Protein AF-A0AA42RDJ5-F1 (afdb_monomer_lite)

Organism: Aeromonas caviae (NCBI:txid648)

Secondary structure (DSSP, 8-state):
-EEEEEEE-SSTTPPPEEEEEEEETTEEEEEEEEGGGGGT--TTEE---STTPPPEE-SEEEEEEPPPGGG-EEEEGGG-TTS-HHHHT-HHHHTSEEEEEEETTEEEEEEHHHHHHHHTTTSHHHHHHTTSTTHHHHH-EEEEETTEEEEE--TTTS--HHHHTSHHHHHHHHHHHH-HHHHHHHHHHHHHHHHHHTTS-TT-SSEEE----PPPGGGTT-EEEEEE-EETTTTEEE-SEEEEEES------S-B-

Foldseek 3Di:
DFWFWWKWFPDPPTAIWTWDWDDDPNDIDIDIGHLLCLLVDFFQWDDPPDPPDDIDHDFDKDKFFAAFLVQKDKDFQLVAPQPDPVLNVDCRRRRAIWIWHDGPNAIETGGQSQVCSQQFSNGSLSSVLLQDQNSLVQQWDWDDDPLEIEIDGDPPNHDDVVLVVDVVSVVSNLQCPVPPLNVQQSNQQNVQLVVVQVVDDDPDSMDIDRGDTRDRSQSRRKMWIFGAYADPVSNYGYGRHTPDTGPRDDDRDGHYD

Sequence (257 aa):
MAIGNLFRAPTPGAQWRLAALFEGNGQSQLKRFPLEMSCVLAVGREFPGEEGAPYRSSGFKKAVVLPPIDSWRERQLGDCPRLARRLAANPEISGQRCFVFEVDGLTVWLPKFELARKLFFHAAFIVRAAFEPNGLDMAFTIYKEGDAVHIHTPTKTGAPSQLLKIKGYRDHFSWLLLNQDVKRSFESIWQSLNQEQERTSQESAYARWKFDFMAPISLAGTTMNMRGPFDPKSNELLVWEIEALQGLSFSHRGDIF

Radius of gyration: 18.76 Å; chains: 1; bounding box: 41×45×58 Å

pLDDT: mean 90.88, std 8.91, range [46.53, 98.69]

Structure (mmCIF, N/CA/C/O backbone):
data_AF-A0AA42RDJ5-F1
#
_entry.id   AF-A0AA42RDJ5-F1
#
loop_
_atom_site.group_PDB
_atom_site.id
_atom_site.type_symbol
_atom_site.label_atom_id
_atom_site.label_alt_id
_atom_site.label_comp_id
_atom_site.label_asym_id
_atom_site.label_entity_id
_atom_site.label_seq_id
_atom_site.pdbx_PDB_ins_code
_atom_site.Cartn_x
_atom_site.Cartn_y
_atom_site.Cartn_z
_atom_site.occupancy
_atom_site.B_iso_or_equiv
_atom_site.auth_seq_id
_atom_site.auth_comp_id
_atom_site.auth_asym_id
_atom_site.auth_atom_id
_atom_site.pdbx_PDB_model_num
ATOM 1 N N . MET A 1 1 ? 1.970 1.686 16.850 1.00 85.06 1 MET A N 1
ATOM 2 C CA . MET A 1 1 ? 2.155 2.714 15.799 1.00 85.06 1 MET A CA 1
ATOM 3 C C . MET A 1 1 ? 0.934 2.750 14.887 1.00 85.06 1 MET A C 1
ATOM 5 O O . MET A 1 1 ? 0.399 1.681 14.612 1.00 85.06 1 MET A O 1
ATOM 9 N N . ALA A 1 2 ? 0.527 3.932 14.412 1.00 89.00 2 ALA A N 1
ATOM 10 C CA . ALA A 1 2 ? -0.513 4.133 13.395 1.00 89.00 2 ALA A CA 1
ATOM 11 C C . ALA A 1 2 ? -0.042 5.115 12.305 1.00 89.00 2 ALA A C 1
ATOM 13 O O . ALA A 1 2 ? 0.790 5.980 12.580 1.00 89.00 2 ALA A O 1
ATOM 14 N N . ILE A 1 3 ? -0.564 4.983 11.085 1.00 92.31 3 ILE A N 1
ATOM 15 C CA . ILE A 1 3 ? -0.232 5.852 9.946 1.00 92.31 3 ILE A CA 1
ATOM 16 C C . ILE A 1 3 ? -1.241 7.001 9.865 1.00 92.31 3 ILE A C 1
ATOM 18 O O . ILE A 1 3 ? -2.440 6.770 10.004 1.00 92.31 3 ILE A O 1
ATOM 22 N N . GLY A 1 4 ? -0.741 8.225 9.697 1.00 92.31 4 GLY A N 1
ATOM 23 C CA . GLY A 1 4 ? -1.535 9.441 9.535 1.00 92.31 4 GLY A CA 1
ATOM 24 C C . GLY A 1 4 ? -1.480 9.984 8.110 1.00 92.31 4 GLY A C 1
ATOM 25 O O . GLY A 1 4 ? -1.262 9.247 7.150 1.00 92.31 4 GLY A O 1
ATOM 26 N N . ASN A 1 5 ? -1.665 11.295 7.977 1.00 92.75 5 ASN A N 1
ATOM 27 C CA . ASN A 1 5 ? -1.694 11.961 6.685 1.00 92.75 5 ASN A CA 1
ATOM 28 C C . ASN A 1 5 ? -0.303 12.073 6.060 1.00 92.75 5 ASN A C 1
ATOM 30 O O . ASN A 1 5 ? 0.733 12.137 6.730 1.00 92.75 5 ASN A O 1
ATOM 34 N N . LEU A 1 6 ? -0.308 12.218 4.742 1.00 93.31 6 LEU A N 1
ATOM 35 C CA . LEU A 1 6 ? 0.812 12.767 4.002 1.00 93.31 6 LEU A CA 1
ATOM 36 C C . LEU A 1 6 ? 0.693 14.287 4.006 1.00 93.31 6 LEU A C 1
ATOM 38 O O . LEU A 1 6 ? -0.406 14.835 3.901 1.00 93.31 6 LEU A O 1
ATOM 42 N N . PHE A 1 7 ? 1.809 14.989 4.155 1.00 91.12 7 PHE A N 1
ATOM 43 C CA . PHE A 1 7 ? 1.804 16.447 4.170 1.00 91.12 7 PHE A CA 1
ATOM 44 C C . PHE A 1 7 ? 3.047 17.044 3.519 1.00 91.12 7 PHE A C 1
ATOM 46 O O . PHE A 1 7 ? 4.121 16.443 3.509 1.00 91.12 7 PHE A O 1
ATOM 53 N N . ARG A 1 8 ? 2.897 18.257 2.990 1.00 90.19 8 ARG A N 1
ATOM 54 C CA . ARG A 1 8 ? 3.959 19.010 2.317 1.00 90.19 8 ARG A CA 1
ATOM 55 C C . ARG A 1 8 ? 3.784 20.499 2.592 1.00 90.19 8 ARG A C 1
ATOM 57 O O . ARG A 1 8 ? 2.658 20.990 2.651 1.00 90.19 8 ARG A O 1
ATOM 64 N N . ALA A 1 9 ? 4.888 21.219 2.776 1.00 85.56 9 ALA A N 1
ATOM 65 C CA . ALA A 1 9 ? 4.837 22.678 2.853 1.00 85.56 9 ALA A CA 1
ATOM 66 C C . ALA A 1 9 ? 4.432 23.270 1.483 1.00 85.56 9 ALA A C 1
ATOM 68 O O . ALA A 1 9 ? 4.765 22.685 0.453 1.00 85.56 9 ALA A O 1
ATOM 69 N N . PRO A 1 10 ? 3.749 24.424 1.431 1.00 79.00 10 PRO A N 1
ATOM 70 C CA . PRO A 1 10 ? 3.341 25.069 0.180 1.00 79.00 10 PRO A CA 1
ATOM 71 C C . PRO A 1 10 ? 4.507 25.757 -0.553 1.00 79.00 10 PRO A C 1
ATOM 73 O O . PRO A 1 10 ? 4.291 26.461 -1.533 1.00 79.00 10 PRO A O 1
ATOM 76 N N . THR A 1 11 ? 5.747 25.584 -0.089 1.00 81.50 11 THR A N 1
ATOM 77 C CA . THR A 1 11 ? 6.932 26.186 -0.702 1.00 81.50 11 THR A CA 1
ATOM 78 C C . THR A 1 11 ? 7.414 25.366 -1.904 1.00 81.50 11 THR A C 1
ATOM 80 O O . THR A 1 11 ? 7.426 24.131 -1.825 1.00 81.50 11 THR A O 1
ATOM 83 N N . PRO A 1 12 ? 7.889 26.015 -2.984 1.00 78.38 12 PRO A N 1
ATOM 84 C CA . PRO A 1 12 ? 8.508 25.322 -4.111 1.00 78.38 12 PRO A CA 1
ATOM 85 C C . PRO A 1 12 ? 9.610 24.356 -3.652 1.00 78.38 12 PRO A C 1
ATOM 87 O O . PRO A 1 12 ? 10.414 24.688 -2.783 1.00 78.38 12 PRO A O 1
ATOM 90 N N . GLY A 1 13 ? 9.625 23.143 -4.205 1.00 80.56 13 GLY A N 1
ATOM 91 C CA . GLY A 1 13 ? 10.620 22.113 -3.880 1.00 80.56 13 GLY A CA 1
ATOM 92 C C . GLY A 1 13 ? 10.418 21.381 -2.546 1.00 80.56 13 GLY A C 1
ATOM 93 O O . GLY A 1 13 ? 11.179 20.456 -2.250 1.00 80.56 13 GLY A O 1
ATOM 94 N N . ALA A 1 14 ? 9.400 21.732 -1.749 1.00 85.81 14 ALA A N 1
ATOM 95 C CA . ALA A 1 14 ? 9.060 20.962 -0.557 1.00 85.81 14 ALA A CA 1
ATOM 96 C C . ALA A 1 14 ? 8.739 19.507 -0.922 1.00 85.81 14 ALA A C 1
ATOM 98 O O . ALA A 1 14 ? 8.076 19.235 -1.917 1.00 85.81 14 ALA A O 1
ATOM 99 N N . GLN A 1 15 ? 9.190 18.572 -0.091 1.00 89.88 15 GLN A N 1
ATOM 100 C CA . GLN A 1 15 ? 8.960 17.142 -0.283 1.00 89.88 15 GLN A CA 1
ATOM 101 C C . GLN A 1 15 ? 7.782 16.667 0.563 1.00 89.88 15 GLN A C 1
ATOM 103 O O . GLN A 1 15 ? 7.539 17.193 1.657 1.00 89.88 15 GLN A O 1
ATOM 108 N N . TRP A 1 16 ? 7.061 15.661 0.071 1.00 92.62 16 TRP A N 1
ATOM 109 C CA . TRP A 1 16 ? 6.042 14.979 0.862 1.00 92.62 16 TRP A CA 1
ATOM 110 C C . TRP A 1 16 ? 6.659 14.269 2.062 1.00 92.62 16 TRP A C 1
ATOM 112 O O . TRP A 1 16 ? 7.752 13.705 1.999 1.00 92.62 16 TRP A O 1
ATOM 122 N N . ARG A 1 17 ? 5.935 14.299 3.176 1.00 94.00 17 ARG A N 1
ATOM 123 C CA . ARG A 1 17 ? 6.308 13.646 4.427 1.00 94.00 17 ARG A CA 1
ATOM 124 C C . ARG A 1 17 ? 5.151 12.810 4.936 1.00 94.00 17 ARG A C 1
ATOM 126 O O . ARG A 1 17 ? 3.993 13.167 4.743 1.00 94.00 17 ARG A O 1
ATOM 133 N N . LEU A 1 18 ? 5.487 11.723 5.617 1.00 94.69 18 LEU A N 1
ATOM 134 C CA . LEU A 1 18 ? 4.534 10.808 6.227 1.00 94.69 18 LEU A CA 1
ATOM 135 C C . LEU A 1 18 ? 4.399 11.122 7.717 1.00 94.69 18 LEU A C 1
ATOM 137 O O . LEU A 1 18 ? 5.396 11.145 8.448 1.00 94.69 18 LEU A O 1
ATOM 141 N N . ALA A 1 19 ? 3.176 11.359 8.178 1.00 93.69 19 ALA A N 1
ATOM 142 C CA . ALA A 1 19 ? 2.879 11.404 9.599 1.00 93.69 19 ALA A CA 1
ATOM 143 C C . ALA A 1 19 ? 2.632 9.985 10.123 1.00 93.69 19 ALA A C 1
ATOM 145 O O . ALA A 1 19 ? 1.941 9.182 9.498 1.00 93.69 19 ALA A O 1
ATOM 146 N N . ALA A 1 20 ? 3.184 9.674 11.290 1.00 92.94 20 ALA A N 1
ATOM 147 C CA . ALA A 1 20 ? 2.908 8.423 11.978 1.00 92.94 20 ALA A CA 1
ATOM 148 C C . ALA A 1 20 ? 2.837 8.658 13.485 1.00 92.94 20 ALA A C 1
ATOM 150 O O . ALA A 1 20 ? 3.686 9.332 14.073 1.00 92.94 20 ALA A O 1
ATOM 151 N N . LEU A 1 21 ? 1.812 8.094 14.116 1.00 91.00 21 LEU A N 1
ATOM 152 C CA . LEU A 1 21 ? 1.633 8.131 15.557 1.00 91.00 21 LEU A CA 1
ATOM 153 C C . LEU A 1 21 ? 2.398 6.965 16.182 1.00 91.00 21 LEU A C 1
ATOM 155 O O . LEU A 1 21 ? 2.080 5.796 15.950 1.00 91.00 21 LEU A O 1
ATOM 159 N N . PHE A 1 22 ? 3.407 7.288 16.980 1.00 88.25 22 PHE A N 1
ATOM 160 C CA . PHE A 1 22 ? 4.168 6.328 17.763 1.00 88.25 22 PHE A CA 1
ATOM 161 C C . PHE A 1 22 ? 3.668 6.304 19.190 1.00 88.25 22 PHE A C 1
ATOM 163 O O . PHE A 1 22 ? 3.226 7.315 19.727 1.00 88.25 22 PHE A O 1
ATOM 170 N N . GLU A 1 23 ? 3.795 5.145 19.809 1.00 83.38 23 GLU A N 1
ATOM 171 C CA . GLU A 1 23 ? 3.528 4.979 21.223 1.00 83.38 23 GLU A CA 1
ATOM 172 C C . GLU A 1 23 ? 4.780 4.447 21.880 1.00 83.38 23 GLU A C 1
ATOM 174 O O . GLU A 1 23 ? 5.369 3.478 21.404 1.00 83.38 23 GLU A O 1
ATOM 179 N N . GLY A 1 24 ? 5.187 5.110 22.951 1.00 74.94 24 GLY A N 1
ATOM 180 C CA . GLY A 1 24 ? 6.333 4.728 23.756 1.00 74.94 24 GLY A CA 1
ATOM 181 C C . GLY A 1 24 ? 6.175 5.320 25.146 1.00 74.94 24 GLY A C 1
ATOM 182 O O . GLY A 1 24 ? 5.666 6.432 25.289 1.00 74.94 24 GLY A O 1
ATOM 183 N N . ASN A 1 25 ? 6.566 4.565 26.172 1.00 69.50 25 ASN A N 1
ATOM 184 C CA . ASN A 1 25 ? 6.522 4.999 27.575 1.00 69.50 25 ASN A CA 1
ATOM 185 C C . ASN A 1 25 ? 5.139 5.525 28.017 1.00 69.50 25 ASN A C 1
ATOM 187 O O . ASN A 1 25 ? 5.038 6.510 28.741 1.00 69.50 25 ASN A O 1
ATOM 191 N N . GLY A 1 26 ? 4.058 4.904 27.527 1.00 70.88 26 GLY A N 1
ATOM 192 C CA . GLY A 1 26 ? 2.678 5.299 27.839 1.00 70.88 26 GLY A CA 1
ATOM 193 C C . GLY A 1 26 ? 2.192 6.588 27.160 1.00 70.88 26 GLY A C 1
ATOM 194 O O . GLY A 1 26 ? 1.031 6.953 27.329 1.00 70.88 26 GLY A O 1
ATOM 195 N N . GLN A 1 27 ? 3.025 7.259 26.358 1.00 78.12 27 GLN A N 1
ATOM 196 C CA . GLN A 1 27 ? 2.658 8.473 25.629 1.00 78.12 27 GLN A CA 1
ATOM 197 C C . GLN A 1 27 ? 2.549 8.223 24.125 1.00 78.12 27 GLN A C 1
ATOM 199 O O . GLN A 1 27 ? 3.283 7.424 23.543 1.00 78.12 27 GLN A O 1
ATOM 204 N N . SER A 1 28 ? 1.617 8.934 23.488 1.00 83.56 28 SER A N 1
ATOM 205 C CA . SER A 1 28 ? 1.472 8.950 22.031 1.00 83.56 28 SER A CA 1
ATOM 206 C C . SER A 1 28 ? 2.155 10.193 21.467 1.00 83.56 28 SER A C 1
ATOM 208 O O . SER A 1 28 ? 1.878 11.304 21.911 1.00 83.56 28 SER A O 1
ATOM 210 N N . GLN A 1 29 ? 3.038 10.017 20.488 1.00 88.06 29 GLN A N 1
ATOM 211 C CA . GLN A 1 29 ? 3.769 11.102 19.840 1.00 88.06 29 GLN A CA 1
ATOM 212 C C . GLN A 1 29 ? 3.605 11.022 18.327 1.00 88.06 29 GLN A C 1
ATOM 214 O O . GLN A 1 29 ? 3.913 10.000 17.709 1.00 88.06 29 GLN A O 1
ATOM 219 N N . LEU A 1 30 ? 3.146 12.115 17.719 1.00 87.62 30 LEU A N 1
ATOM 220 C CA . LEU A 1 30 ? 3.106 12.237 16.268 1.00 87.62 30 LEU A CA 1
ATOM 221 C C . LEU A 1 30 ? 4.513 12.548 15.755 1.00 87.62 30 LEU A C 1
ATOM 223 O O . LEU A 1 30 ? 5.105 13.569 16.106 1.00 87.62 30 LEU A O 1
ATOM 227 N N . LYS A 1 31 ? 5.046 11.671 14.911 1.00 91.69 31 LYS A N 1
ATOM 228 C CA . LYS A 1 31 ? 6.360 11.816 14.285 1.00 91.69 31 LYS A CA 1
ATOM 229 C C . LYS A 1 31 ? 6.213 12.012 12.779 1.00 91.69 31 LYS A C 1
ATOM 231 O O . LYS A 1 31 ? 5.239 11.581 12.165 1.00 91.69 31 LYS A O 1
ATOM 236 N N . ARG A 1 32 ? 7.192 12.707 12.198 1.00 92.38 32 ARG A N 1
ATOM 237 C CA . ARG A 1 32 ? 7.203 13.160 10.802 1.00 92.38 32 ARG A CA 1
ATOM 238 C C . ARG A 1 32 ? 8.381 12.549 10.063 1.00 92.38 32 ARG A C 1
ATOM 240 O O . ARG A 1 32 ? 9.525 12.922 10.324 1.00 92.38 32 ARG A O 1
ATOM 247 N N . PHE A 1 33 ? 8.110 11.696 9.092 1.00 94.50 33 PHE A N 1
ATOM 248 C CA . PHE A 1 33 ? 9.138 10.953 8.375 1.00 94.50 33 PHE A CA 1
ATOM 249 C C . PHE A 1 33 ? 9.281 11.419 6.927 1.00 94.50 33 PHE A C 1
ATOM 251 O O . PHE A 1 33 ? 8.322 11.952 6.362 1.00 94.50 33 PHE A O 1
ATOM 258 N N . PRO A 1 34 ? 10.466 11.238 6.320 1.00 94.94 34 PRO A N 1
ATOM 259 C CA . PRO A 1 34 ? 10.587 11.208 4.869 1.00 94.94 34 PRO A CA 1
ATOM 260 C C . PRO A 1 34 ? 9.635 10.167 4.284 1.00 94.94 34 PRO A C 1
ATOM 262 O O . PRO A 1 34 ? 9.333 9.158 4.931 1.00 94.94 34 PRO A O 1
ATOM 265 N N . LEU A 1 35 ? 9.170 10.416 3.066 1.00 93.44 35 LEU A N 1
ATOM 266 C CA . LEU A 1 35 ? 8.230 9.540 2.385 1.00 93.44 35 LEU A CA 1
ATOM 267 C C . LEU A 1 35 ? 8.773 8.109 2.259 1.00 93.44 35 LEU A C 1
ATOM 269 O O . LEU A 1 35 ? 8.025 7.151 2.428 1.00 93.44 35 LEU A O 1
ATOM 273 N N . GLU A 1 36 ? 10.082 7.960 2.058 1.00 94.19 36 GLU A N 1
ATOM 274 C CA . GLU A 1 36 ? 10.797 6.690 1.924 1.00 94.19 36 GLU A CA 1
ATOM 275 C C . GLU A 1 36 ? 10.553 5.729 3.085 1.00 94.19 36 GLU A C 1
ATOM 277 O O . GLU A 1 36 ? 10.563 4.518 2.882 1.00 94.19 36 GLU A O 1
ATOM 282 N N . MET A 1 37 ? 10.270 6.241 4.287 1.00 93.94 37 MET A N 1
ATOM 283 C CA . MET A 1 37 ? 9.956 5.399 5.443 1.00 93.94 37 MET A CA 1
ATOM 284 C C . MET A 1 37 ? 8.664 4.596 5.258 1.00 93.94 37 MET A C 1
ATOM 286 O O . MET A 1 37 ? 8.440 3.644 6.002 1.00 93.94 37 MET A O 1
ATOM 290 N N . SER A 1 38 ? 7.852 4.902 4.242 1.00 93.75 38 SER A N 1
ATOM 291 C CA . SER A 1 38 ? 6.678 4.109 3.866 1.00 93.75 38 SER A CA 1
ATOM 292 C C . SER A 1 38 ? 7.014 2.640 3.604 1.00 93.75 38 SER A C 1
ATOM 294 O O . SER A 1 38 ? 6.167 1.795 3.857 1.00 93.75 38 SER A O 1
ATOM 296 N N . CYS A 1 39 ? 8.240 2.294 3.180 1.00 89.62 39 CYS A N 1
ATOM 297 C CA . CYS A 1 39 ? 8.619 0.887 3.004 1.00 89.62 39 CYS A CA 1
ATOM 298 C C . CYS A 1 39 ? 8.834 0.124 4.327 1.00 89.62 39 CYS A C 1
ATOM 300 O O . CYS A 1 39 ? 8.722 -1.104 4.374 1.00 89.62 39 CYS A O 1
ATOM 302 N N . VAL A 1 40 ? 9.099 0.845 5.422 1.00 87.44 40 VAL A N 1
ATOM 303 C CA . VAL A 1 40 ? 9.415 0.277 6.744 1.00 87.44 40 VAL A CA 1
ATOM 304 C C . VAL A 1 40 ? 8.257 0.426 7.731 1.00 87.44 40 VAL A C 1
ATOM 306 O O . VAL A 1 40 ? 8.080 -0.419 8.609 1.00 87.44 40 VAL A O 1
ATOM 309 N N . LEU A 1 41 ? 7.459 1.485 7.628 1.00 89.19 41 LEU A N 1
ATOM 310 C CA . LEU A 1 41 ? 6.397 1.758 8.590 1.00 89.19 41 LEU A CA 1
ATOM 311 C C . LEU A 1 41 ? 5.128 0.970 8.238 1.00 89.19 41 LEU A C 1
ATOM 313 O O . LEU A 1 41 ? 4.553 1.156 7.173 1.00 89.19 41 LEU A O 1
ATOM 317 N N . ALA A 1 42 ? 4.676 0.117 9.159 1.00 83.38 42 ALA A N 1
ATOM 318 C CA . ALA A 1 42 ? 3.395 -0.588 9.085 1.00 83.38 42 ALA A CA 1
ATOM 319 C C . ALA A 1 42 ? 2.700 -0.557 10.451 1.00 83.38 42 ALA A C 1
ATOM 321 O O . ALA A 1 42 ? 3.363 -0.546 11.493 1.00 83.38 42 ALA A O 1
ATOM 322 N N . VAL A 1 43 ? 1.370 -0.535 10.463 1.00 83.56 43 VAL A N 1
ATOM 323 C CA . VAL A 1 43 ? 0.594 -0.497 11.710 1.00 83.56 43 VAL A CA 1
ATOM 324 C C . VAL A 1 43 ? 0.931 -1.726 12.567 1.00 83.56 43 VAL A C 1
ATOM 326 O O . VAL A 1 43 ? 1.205 -2.807 12.058 1.00 83.56 43 VAL A O 1
ATOM 329 N N . GLY A 1 44 ? 0.979 -1.555 13.890 1.00 79.50 44 GLY A N 1
ATOM 330 C CA . GLY A 1 44 ? 1.237 -2.667 14.818 1.00 79.50 44 GLY A CA 1
ATOM 331 C C . GLY A 1 44 ? 2.695 -3.139 14.931 1.00 79.50 44 GLY A C 1
ATOM 332 O O . GLY A 1 44 ? 2.965 -4.005 15.763 1.00 79.50 44 GLY A O 1
ATOM 333 N N . ARG A 1 45 ? 3.640 -2.560 14.170 1.00 87.44 45 ARG A N 1
ATOM 334 C CA . ARG A 1 45 ? 5.079 -2.810 14.361 1.00 87.44 45 ARG A CA 1
ATOM 335 C C . ARG A 1 45 ? 5.613 -2.138 15.627 1.00 87.44 45 ARG A C 1
ATOM 337 O O . ARG A 1 45 ? 5.312 -0.971 15.901 1.00 87.44 45 ARG A O 1
ATOM 344 N N . GLU A 1 46 ? 6.445 -2.872 16.353 1.00 87.50 46 GLU A N 1
ATOM 345 C CA . GLU A 1 46 ? 7.247 -2.413 17.486 1.00 87.50 46 GLU A CA 1
ATOM 346 C C . GLU A 1 46 ? 8.722 -2.368 17.071 1.00 87.50 46 GLU A C 1
ATOM 348 O O . GLU A 1 46 ? 9.249 -3.329 16.510 1.00 87.50 46 GLU A O 1
ATOM 353 N N . PHE A 1 47 ? 9.385 -1.245 17.342 1.00 86.38 47 PHE A N 1
ATOM 354 C CA . PHE A 1 47 ? 10.800 -1.043 17.043 1.00 86.38 47 PHE A CA 1
ATOM 355 C C . PHE A 1 47 ? 11.570 -1.024 18.371 1.00 86.38 47 PHE A C 1
ATOM 357 O O . PHE A 1 47 ? 11.434 -0.044 19.104 1.00 86.38 47 PHE A O 1
ATOM 364 N N . PRO A 1 48 ? 12.349 -2.073 18.699 1.00 83.19 48 PRO A N 1
ATOM 365 C CA . PRO A 1 48 ? 12.953 -2.237 20.025 1.00 83.19 48 PRO A CA 1
ATOM 366 C C . PRO A 1 48 ? 14.069 -1.224 20.342 1.00 83.19 48 PRO A C 1
ATOM 368 O O . PRO A 1 48 ? 14.507 -1.145 21.481 1.00 83.19 48 PRO A O 1
ATOM 371 N N . GLY A 1 49 ? 14.524 -0.430 19.366 1.00 79.62 49 GLY A N 1
ATOM 372 C CA . GLY A 1 49 ? 15.540 0.612 19.570 1.00 79.62 49 GLY A CA 1
ATOM 373 C C . GLY A 1 49 ? 16.976 0.092 19.707 1.00 79.62 49 GLY A C 1
ATOM 374 O O . GLY A 1 49 ? 17.899 0.895 19.784 1.00 79.62 49 GLY A O 1
ATOM 375 N N . GLU A 1 50 ? 17.164 -1.227 19.694 1.00 85.31 50 GLU A N 1
ATOM 376 C CA . GLU A 1 50 ? 18.464 -1.892 19.632 1.00 85.31 50 GLU A CA 1
ATOM 377 C C . GLU A 1 50 ? 19.015 -1.860 18.198 1.00 85.31 50 GLU A C 1
ATOM 379 O O . GLU A 1 50 ? 18.294 -2.115 17.227 1.00 85.31 50 GLU A O 1
ATOM 384 N N . GLU A 1 51 ? 20.300 -1.538 18.051 1.00 82.38 51 GLU A N 1
ATOM 385 C CA . GLU A 1 51 ? 20.952 -1.481 16.743 1.00 82.38 51 GLU A CA 1
ATOM 386 C C . GLU A 1 51 ? 20.930 -2.859 16.063 1.00 82.38 51 GLU A C 1
ATOM 388 O O . GLU A 1 51 ? 21.270 -3.877 16.660 1.00 82.38 51 GLU A O 1
ATOM 393 N N . GLY A 1 52 ? 20.482 -2.899 14.806 1.00 78.88 52 GLY A N 1
ATOM 394 C CA . GLY A 1 52 ? 20.360 -4.139 14.033 1.00 78.88 52 GLY A CA 1
ATOM 395 C C . GLY A 1 52 ? 19.194 -5.051 14.434 1.00 78.88 52 GLY A C 1
ATOM 396 O O . GLY A 1 52 ? 18.932 -6.028 13.730 1.00 78.88 52 GLY A O 1
ATOM 397 N N . ALA A 1 53 ? 18.454 -4.742 15.503 1.00 85.25 53 ALA A N 1
ATOM 398 C CA . ALA A 1 53 ? 17.319 -5.555 15.910 1.00 85.25 53 ALA A CA 1
ATOM 399 C C . ALA A 1 53 ? 16.133 -5.380 14.939 1.00 85.25 53 ALA A C 1
ATOM 401 O O . ALA A 1 53 ? 15.746 -4.251 14.613 1.00 85.25 53 ALA A O 1
ATOM 402 N N . PRO A 1 54 ? 15.515 -6.482 14.474 1.00 85.94 54 PRO A N 1
ATOM 403 C CA . PRO A 1 54 ? 14.349 -6.402 13.610 1.00 85.94 54 PRO A CA 1
ATOM 404 C C . PRO A 1 54 ? 13.143 -5.835 14.368 1.00 85.94 54 PRO A C 1
ATOM 406 O O . PRO A 1 54 ? 13.029 -5.954 15.592 1.00 85.94 54 PRO A O 1
ATOM 409 N N . TYR A 1 55 ? 12.199 -5.256 13.624 1.00 88.19 55 TYR A N 1
ATOM 410 C CA . TYR A 1 55 ? 10.900 -4.910 14.194 1.00 88.19 55 TYR A CA 1
ATOM 411 C C . TYR A 1 55 ? 10.147 -6.177 14.619 1.00 88.19 55 TYR A C 1
ATOM 413 O O . TYR A 1 55 ? 10.314 -7.254 14.041 1.00 88.19 55 TYR A O 1
ATOM 421 N N . ARG A 1 56 ? 9.274 -6.033 15.614 1.00 88.50 56 ARG A N 1
ATOM 422 C CA . ARG A 1 56 ? 8.367 -7.088 16.072 1.00 88.50 56 ARG A CA 1
ATOM 423 C C . ARG A 1 56 ? 6.956 -6.781 15.594 1.00 88.50 56 ARG A C 1
ATOM 425 O O . ARG A 1 56 ? 6.530 -5.628 15.603 1.00 88.50 56 ARG A O 1
ATOM 432 N N . SER A 1 57 ? 6.228 -7.821 15.211 1.00 88.69 57 SER A N 1
ATOM 433 C CA . SER A 1 57 ? 4.828 -7.721 14.801 1.00 88.69 57 SER A CA 1
ATOM 434 C C . SER A 1 57 ? 3.955 -8.572 15.717 1.00 88.69 57 SER A C 1
ATOM 436 O O . SER A 1 57 ? 4.333 -9.685 16.087 1.00 88.69 57 SER A O 1
ATOM 438 N N . SER A 1 58 ? 2.753 -8.090 16.023 1.00 86.25 58 SER A N 1
ATOM 439 C CA . SER A 1 58 ? 1.766 -8.753 16.887 1.00 86.25 58 SER A CA 1
ATOM 440 C C . SER A 1 58 ? 0.404 -8.874 16.188 1.00 86.25 58 SER A C 1
ATOM 442 O O . SER A 1 58 ? 0.240 -8.395 15.066 1.00 86.25 58 SER A O 1
ATOM 444 N N . GLY A 1 59 ? -0.561 -9.542 16.825 1.00 92.38 59 GLY A N 1
ATOM 445 C CA . GLY A 1 59 ? -1.931 -9.683 16.319 1.00 92.38 59 GLY A CA 1
ATOM 446 C C . GLY A 1 59 ? -2.299 -11.105 15.896 1.00 92.38 59 GLY A C 1
ATOM 447 O O . GLY A 1 59 ? -1.439 -11.964 15.693 1.00 92.38 59 GLY A O 1
ATOM 448 N N . PHE A 1 60 ? -3.605 -11.342 15.783 1.00 95.38 60 PHE A N 1
ATOM 449 C CA . PHE A 1 60 ? -4.168 -12.604 15.317 1.00 95.38 60 PHE A CA 1
ATOM 450 C C . PHE A 1 60 ? -3.847 -12.799 13.836 1.00 95.38 60 PHE A C 1
ATOM 452 O O . PHE A 1 60 ? -3.958 -11.847 13.068 1.00 95.38 60 PHE A O 1
ATOM 459 N N . LYS A 1 61 ? -3.460 -14.014 13.436 1.00 96.81 61 LYS A N 1
ATOM 460 C CA . LYS A 1 61 ? -3.104 -14.342 12.050 1.00 96.81 61 LYS A CA 1
ATOM 461 C C . LYS A 1 61 ? -4.268 -14.992 11.320 1.00 96.81 61 LYS A C 1
ATOM 463 O O . LYS A 1 61 ? -4.906 -15.897 11.855 1.00 96.81 61 LYS A O 1
ATOM 468 N N . LYS A 1 62 ? -4.489 -14.589 10.072 1.00 97.31 62 LYS A N 1
ATOM 469 C CA . LYS A 1 62 ? -5.506 -15.175 9.198 1.00 97.31 62 LYS A CA 1
ATOM 470 C C . LYS A 1 62 ? -5.017 -15.174 7.752 1.00 97.31 62 LYS A C 1
ATOM 472 O O . LYS A 1 62 ? -4.393 -14.215 7.308 1.00 97.31 62 LYS A O 1
ATOM 477 N N . ALA A 1 63 ? -5.328 -16.244 7.033 1.00 98.19 63 ALA A N 1
ATOM 478 C CA . ALA A 1 63 ? -5.216 -16.308 5.583 1.00 98.19 63 ALA A CA 1
ATOM 479 C C . ALA A 1 63 ? -6.621 -16.234 4.979 1.00 98.19 63 ALA A C 1
ATOM 481 O O . ALA A 1 63 ? -7.542 -16.864 5.509 1.00 98.19 63 ALA A O 1
ATOM 482 N N . VAL A 1 64 ? -6.779 -15.465 3.905 1.00 98.19 64 VAL A N 1
ATOM 483 C CA . VAL A 1 64 ? -8.026 -15.365 3.133 1.00 98.19 64 VAL A CA 1
ATOM 484 C C . VAL A 1 64 ? -7.717 -15.334 1.644 1.00 98.19 64 VAL A C 1
ATOM 486 O O . VAL A 1 64 ? -6.671 -14.827 1.241 1.00 98.19 64 VAL A O 1
ATOM 489 N N . VAL A 1 65 ? -8.635 -15.843 0.829 1.00 98.38 65 VAL A N 1
ATOM 490 C CA . VAL A 1 65 ? -8.614 -15.625 -0.620 1.00 98.38 65 VAL A CA 1
ATOM 491 C C . VAL A 1 65 ? -9.336 -14.313 -0.901 1.00 98.38 65 VAL A C 1
ATOM 493 O O . VAL A 1 65 ? -10.470 -14.129 -0.465 1.00 98.38 65 VAL A O 1
ATOM 496 N N . LEU A 1 66 ? -8.676 -13.376 -1.578 1.00 98.31 66 LEU A N 1
ATOM 497 C CA . LEU A 1 66 ? -9.256 -12.062 -1.836 1.00 98.31 66 LEU A CA 1
ATOM 498 C C . LEU A 1 66 ? -10.475 -12.180 -2.768 1.00 98.31 66 LEU A C 1
ATOM 500 O O . LEU A 1 66 ? -10.350 -12.771 -3.848 1.00 98.31 66 LEU A O 1
ATOM 504 N N . PRO A 1 67 ? -11.635 -11.610 -2.390 1.00 98.19 67 PRO A N 1
ATOM 505 C CA . PRO A 1 67 ? -12.808 -11.597 -3.253 1.00 98.19 67 PRO A CA 1
ATOM 506 C C . PRO A 1 67 ? -12.608 -10.622 -4.429 1.00 98.19 67 PRO A C 1
ATOM 508 O O . PRO A 1 67 ? -11.659 -9.826 -4.410 1.00 98.19 67 PRO A O 1
ATOM 511 N N . PRO A 1 68 ? -13.486 -10.661 -5.448 1.00 97.75 68 PRO A N 1
ATOM 512 C CA . PRO A 1 68 ? -13.490 -9.693 -6.543 1.00 97.75 68 PRO A CA 1
ATOM 513 C C . PRO A 1 68 ? -13.391 -8.241 -6.053 1.00 97.75 68 PRO A C 1
ATOM 515 O O . PRO A 1 68 ? -14.045 -7.856 -5.089 1.00 97.75 68 PRO A O 1
ATOM 518 N N . ILE A 1 69 ? -12.554 -7.425 -6.701 1.00 97.06 69 ILE A N 1
ATOM 519 C CA . ILE A 1 69 ? -12.264 -6.053 -6.239 1.00 97.06 69 ILE A CA 1
ATOM 520 C C . ILE A 1 69 ? -13.499 -5.142 -6.288 1.00 97.06 69 ILE A C 1
ATOM 522 O O . ILE A 1 69 ? -13.629 -4.238 -5.470 1.00 97.06 69 ILE A O 1
ATOM 526 N N . ASP A 1 70 ? -14.435 -5.398 -7.199 1.00 96.56 70 ASP A N 1
ATOM 527 C CA . ASP A 1 70 ? -15.715 -4.685 -7.290 1.00 96.56 70 ASP A CA 1
ATOM 528 C C . ASP A 1 70 ? -16.656 -4.955 -6.101 1.00 96.56 70 ASP A C 1
ATOM 530 O O . ASP A 1 70 ? -17.558 -4.160 -5.838 1.00 96.56 70 ASP A O 1
ATOM 534 N N . SER A 1 71 ? -16.424 -6.027 -5.336 1.00 97.50 71 SER A N 1
ATOM 535 C CA . SER A 1 71 ? -17.154 -6.307 -4.099 1.00 97.50 71 SER A CA 1
ATOM 536 C C . SER A 1 71 ? -16.630 -5.504 -2.902 1.00 97.50 71 SER A C 1
ATOM 538 O O . SER A 1 71 ? -17.235 -5.537 -1.827 1.00 97.50 71 SER A O 1
ATOM 540 N N . TRP A 1 72 ? -15.489 -4.822 -3.043 1.00 98.44 72 TRP A N 1
ATOM 541 C CA . TRP A 1 72 ? -14.862 -4.076 -1.960 1.00 98.44 72 TRP A CA 1
ATOM 542 C C . TRP A 1 72 ? -15.541 -2.717 -1.801 1.00 98.44 72 TRP A C 1
ATOM 544 O O . TRP A 1 72 ? -15.834 -2.014 -2.765 1.00 98.44 72 TRP A O 1
ATOM 554 N N . ARG A 1 73 ? -15.769 -2.314 -0.555 1.00 98.31 73 ARG A N 1
ATOM 555 C CA . ARG A 1 73 ? -16.330 -1.007 -0.204 1.00 98.31 73 ARG A CA 1
ATOM 556 C C . ARG A 1 73 ? -15.245 -0.112 0.357 1.00 98.31 73 ARG A C 1
ATOM 558 O O . ARG A 1 73 ? -14.364 -0.573 1.075 1.00 98.31 73 ARG A O 1
ATOM 565 N N . GLU A 1 74 ? -15.354 1.184 0.106 1.00 98.06 74 GLU A N 1
ATOM 566 C CA . GLU A 1 74 ? -14.494 2.169 0.755 1.00 98.06 74 GLU A CA 1
ATOM 567 C C . GLU A 1 74 ? -15.160 2.731 2.013 1.00 98.06 74 GLU A C 1
ATOM 569 O O . GLU A 1 74 ? -16.351 3.071 2.024 1.00 98.06 74 GLU A O 1
ATOM 574 N N . ARG A 1 75 ? -14.383 2.795 3.095 1.00 98.12 75 ARG A N 1
ATOM 575 C CA . ARG A 1 75 ? -14.782 3.322 4.407 1.00 98.12 75 ARG A CA 1
ATOM 576 C C . ARG A 1 75 ? -13.639 4.109 5.036 1.00 98.12 75 ARG A C 1
ATOM 578 O O . ARG A 1 75 ? -12.491 4.021 4.592 1.00 98.12 75 ARG A O 1
ATOM 585 N N . GLN A 1 76 ? -13.943 4.867 6.084 1.00 97.69 76 GLN A N 1
ATOM 586 C CA . GLN A 1 76 ? -12.908 5.463 6.921 1.00 97.69 76 GLN A CA 1
ATOM 587 C C . GLN A 1 76 ? -12.469 4.461 7.989 1.00 97.69 76 GLN A C 1
ATOM 589 O O . GLN A 1 76 ? -13.250 3.634 8.452 1.00 97.69 76 GLN A O 1
ATOM 594 N N . LEU A 1 77 ? -11.206 4.531 8.403 1.00 96.50 77 LEU A N 1
ATOM 595 C CA . LEU A 1 77 ? -10.649 3.655 9.431 1.00 96.50 77 LEU A CA 1
ATOM 596 C C . LEU A 1 77 ? -11.388 3.819 10.769 1.00 96.50 77 LEU A C 1
ATOM 598 O O . LEU A 1 77 ? -11.522 2.857 11.518 1.00 96.50 77 LEU A O 1
ATOM 602 N N . GLY A 1 78 ? -11.896 5.020 11.051 1.00 96.44 78 GLY A N 1
ATOM 603 C CA . GLY A 1 78 ? -12.709 5.340 12.224 1.00 96.44 78 GLY A CA 1
ATOM 604 C C . GLY A 1 78 ? -14.043 4.601 12.291 1.00 96.44 78 GLY A C 1
ATOM 605 O O . GLY A 1 78 ? -14.555 4.414 13.391 1.00 96.44 78 GLY A O 1
ATOM 606 N N . ASP A 1 79 ? -14.562 4.132 11.153 1.00 97.00 79 ASP A N 1
ATOM 607 C CA . ASP A 1 79 ? -15.785 3.326 11.103 1.00 97.00 79 ASP A CA 1
ATOM 608 C C . ASP A 1 79 ? -15.533 1.886 11.589 1.00 97.00 79 ASP A C 1
ATOM 610 O O . ASP A 1 79 ? -16.480 1.156 11.876 1.00 97.00 79 ASP A O 1
ATOM 614 N N . CYS A 1 80 ? -14.265 1.462 11.684 1.00 96.38 80 CYS A N 1
ATOM 615 C CA . CYS A 1 80 ? -13.891 0.114 12.091 1.00 96.38 80 CYS A CA 1
ATOM 616 C C . CYS A 1 80 ? -14.096 -0.088 13.602 1.00 96.38 80 CYS A C 1
ATOM 618 O O . CYS A 1 80 ? -13.358 0.502 14.402 1.00 96.38 80 CYS A O 1
ATOM 620 N N . PRO A 1 81 ? -14.973 -1.013 14.036 1.00 93.62 81 PRO A N 1
ATOM 621 C CA . PRO A 1 81 ? -15.207 -1.264 15.460 1.00 93.62 81 PRO A CA 1
ATOM 622 C C . PRO A 1 81 ? -13.979 -1.811 16.199 1.00 93.62 81 PRO A C 1
ATOM 624 O O . PRO A 1 81 ? -13.942 -1.816 17.428 1.00 93.62 81 PRO A O 1
ATOM 627 N N . ARG A 1 82 ? -12.987 -2.331 15.462 1.00 94.06 82 ARG A N 1
ATOM 628 C CA . ARG A 1 82 ? -11.734 -2.879 16.007 1.00 94.06 82 ARG A CA 1
ATOM 629 C C . ARG A 1 82 ? -10.625 -1.843 16.146 1.00 94.06 82 ARG A C 1
ATOM 631 O O . ARG A 1 82 ? -9.570 -2.156 16.702 1.00 94.06 82 ARG A O 1
ATOM 638 N N . LEU A 1 83 ? -10.832 -0.617 15.667 1.00 93.62 83 LEU A N 1
ATOM 639 C CA . LEU A 1 83 ? -9.876 0.458 15.882 1.00 93.62 83 LEU A CA 1
ATOM 640 C C . LEU A 1 83 ? -9.842 0.825 17.372 1.00 93.62 83 LEU A C 1
ATOM 642 O O . LEU A 1 83 ? -10.868 1.095 17.994 1.00 93.62 83 LEU A O 1
ATOM 646 N N . ALA A 1 84 ? -8.645 0.868 17.960 1.00 90.94 84 ALA A N 1
ATOM 647 C CA . ALA A 1 84 ? -8.493 1.245 19.361 1.00 90.94 84 ALA A CA 1
ATOM 648 C C . ALA A 1 84 ? -9.099 2.637 19.623 1.00 90.94 84 ALA A C 1
ATOM 650 O O . ALA A 1 84 ? -8.802 3.585 18.896 1.00 90.94 84 ALA A O 1
ATOM 651 N N . ARG A 1 85 ? -9.878 2.790 20.704 1.00 90.75 85 ARG A N 1
ATOM 652 C CA . ARG A 1 85 ? -10.644 4.017 21.017 1.00 90.75 85 ARG A CA 1
ATOM 653 C C . ARG A 1 85 ? -9.826 5.311 20.930 1.00 90.75 85 ARG A C 1
ATOM 655 O O . ARG A 1 85 ? -10.311 6.312 20.422 1.00 90.75 85 ARG A O 1
ATOM 662 N N . ARG A 1 86 ? -8.573 5.297 21.392 1.00 88.62 86 ARG A N 1
ATOM 663 C CA . ARG A 1 86 ? -7.673 6.463 21.301 1.00 88.62 86 ARG A CA 1
ATOM 664 C C . ARG A 1 86 ? -7.291 6.833 19.862 1.00 88.62 86 ARG A C 1
ATOM 666 O O . ARG A 1 86 ? -7.096 8.005 19.575 1.00 88.62 86 ARG A O 1
ATOM 673 N N . LEU A 1 87 ? -7.164 5.842 18.976 1.00 90.94 87 LEU A N 1
ATOM 674 C CA . LEU A 1 87 ? -6.862 6.050 17.561 1.00 90.94 87 LEU A CA 1
ATOM 675 C C . LEU A 1 87 ? -8.118 6.534 16.837 1.00 90.94 87 LEU A C 1
ATOM 677 O O . LEU A 1 87 ? -8.028 7.447 16.025 1.00 90.94 87 LEU A O 1
ATOM 681 N N . ALA A 1 88 ? -9.285 5.994 17.202 1.00 92.81 88 ALA A N 1
ATOM 682 C CA . ALA A 1 88 ? -10.578 6.480 16.727 1.00 92.81 88 ALA A CA 1
ATOM 683 C C . ALA A 1 88 ? -10.832 7.945 17.129 1.00 92.81 88 ALA A C 1
ATOM 685 O O . ALA A 1 88 ? -11.366 8.716 16.343 1.00 92.81 88 ALA A O 1
ATOM 686 N N . ALA A 1 89 ? -10.384 8.357 18.320 1.00 92.12 89 ALA A N 1
ATOM 687 C CA . ALA A 1 89 ? -10.480 9.742 18.785 1.00 92.12 89 ALA A CA 1
ATOM 688 C C . ALA A 1 89 ? -9.519 10.716 18.074 1.00 92.12 89 ALA A C 1
ATOM 690 O O . ALA A 1 89 ? -9.645 11.924 18.255 1.00 92.12 89 ALA A O 1
ATOM 691 N N . ASN A 1 90 ? -8.552 10.224 17.291 1.00 92.06 90 ASN A N 1
ATOM 692 C CA . ASN A 1 90 ? -7.647 11.062 16.512 1.00 92.06 90 ASN A CA 1
ATOM 693 C C . ASN A 1 90 ? -8.207 11.233 15.083 1.00 92.06 90 ASN A C 1
ATOM 695 O O . ASN A 1 90 ? -8.216 10.253 14.333 1.00 92.06 90 ASN A O 1
ATOM 699 N N . PRO A 1 91 ? -8.636 12.442 14.661 1.00 91.81 91 PRO A N 1
ATOM 700 C CA . PRO A 1 91 ? -9.225 12.669 13.334 1.00 91.81 91 PRO A CA 1
ATOM 701 C C . PRO A 1 91 ? -8.290 12.330 12.170 1.00 91.81 91 PRO A C 1
ATOM 703 O O . PRO A 1 91 ? -8.735 11.892 11.113 1.00 91.81 91 PRO A O 1
ATOM 706 N N . GLU A 1 92 ? -6.981 12.509 12.359 1.00 91.62 92 GLU A N 1
ATOM 707 C CA . GLU A 1 92 ? -5.987 12.185 11.338 1.00 91.62 92 GLU A CA 1
ATOM 708 C C . GLU A 1 92 ? -5.865 10.673 11.133 1.00 91.62 92 GLU A C 1
ATOM 710 O O . GLU A 1 92 ? -5.700 10.232 10.002 1.00 91.62 92 GLU A O 1
ATOM 715 N N . ILE A 1 93 ? -5.994 9.869 12.191 1.00 93.69 93 ILE A N 1
ATOM 716 C CA . ILE A 1 93 ? -5.931 8.404 12.086 1.00 93.69 93 ILE A CA 1
ATOM 717 C C . ILE A 1 93 ? -7.283 7.825 11.663 1.00 93.69 93 ILE A C 1
ATOM 719 O O . ILE A 1 93 ? -7.353 7.040 10.722 1.00 93.69 93 ILE A O 1
ATOM 723 N N . SER A 1 94 ? -8.367 8.225 12.327 1.00 95.25 94 SER A N 1
ATOM 724 C CA . SER A 1 94 ? -9.724 7.759 12.009 1.00 95.25 94 SER A CA 1
ATOM 725 C C . SER A 1 94 ? -10.149 8.121 10.584 1.00 95.25 94 SER A C 1
ATOM 727 O O . SER A 1 94 ? -10.820 7.326 9.934 1.00 95.25 94 SER A O 1
ATOM 729 N N . GLY A 1 95 ? -9.699 9.260 10.054 1.00 95.50 95 GLY A N 1
ATOM 730 C CA . GLY A 1 95 ? -9.996 9.672 8.686 1.00 95.50 95 GLY A CA 1
ATOM 731 C C . GLY A 1 95 ? -9.254 8.896 7.591 1.00 95.50 95 GLY A C 1
ATOM 732 O O . GLY A 1 95 ? -9.572 9.102 6.419 1.00 95.50 95 GLY A O 1
ATOM 733 N N . GLN A 1 96 ? -8.273 8.039 7.917 1.00 95.81 96 GLN A N 1
ATOM 734 C CA . GLN A 1 96 ? -7.544 7.258 6.907 1.00 95.81 96 GLN A CA 1
ATOM 735 C C . GLN A 1 96 ? -8.478 6.315 6.142 1.00 95.81 96 GLN A C 1
ATOM 737 O O . GLN A 1 96 ? -9.452 5.807 6.695 1.00 95.81 96 GLN A O 1
ATOM 742 N N . ARG A 1 97 ? -8.186 6.062 4.863 1.00 97.38 97 ARG A N 1
ATOM 743 C CA . ARG A 1 97 ? -9.059 5.257 3.997 1.00 97.38 97 ARG A CA 1
ATOM 744 C C . ARG A 1 97 ? -8.798 3.761 4.151 1.00 97.38 97 ARG A C 1
ATOM 746 O O . ARG A 1 97 ? -7.648 3.321 4.245 1.00 97.38 97 ARG A O 1
ATOM 753 N N . CYS A 1 98 ? -9.874 2.982 4.121 1.00 97.38 98 CYS A N 1
ATOM 754 C CA . CYS A 1 98 ? -9.859 1.524 4.163 1.00 97.38 98 CYS A CA 1
ATOM 755 C C . CYS A 1 98 ? -10.689 0.929 3.027 1.00 97.38 98 CYS A C 1
ATOM 757 O O . CYS A 1 98 ? -11.766 1.430 2.703 1.00 97.38 98 CYS A O 1
ATOM 759 N N . PHE A 1 99 ? -10.208 -0.190 2.495 1.00 98.62 99 PHE A N 1
ATOM 760 C CA . PHE A 1 99 ? -11.041 -1.165 1.809 1.00 98.62 99 PHE A CA 1
ATOM 761 C C . PHE A 1 99 ? -11.728 -2.061 2.842 1.00 98.62 99 PHE A C 1
ATOM 763 O O . PHE A 1 99 ? -11.114 -2.449 3.836 1.00 98.62 99 PHE A O 1
ATOM 770 N N . VAL A 1 100 ? -12.990 -2.398 2.604 1.00 98.69 100 VAL A N 1
ATOM 771 C CA . VAL A 1 100 ? -13.781 -3.300 3.442 1.00 98.69 100 VAL A CA 1
ATOM 772 C C . VAL A 1 100 ? -14.445 -4.339 2.559 1.00 98.69 100 VAL A C 1
ATOM 774 O O . VAL A 1 100 ? -15.146 -3.987 1.611 1.00 98.69 100 VAL A O 1
ATOM 777 N N . PHE A 1 101 ? -14.234 -5.613 2.864 1.00 98.69 101 PHE A N 1
ATOM 778 C CA . PHE A 1 101 ? -14.803 -6.724 2.106 1.00 98.69 101 PHE A CA 1
ATOM 779 C C . PHE A 1 101 ? -15.128 -7.903 3.021 1.00 98.69 101 PHE A C 1
ATOM 781 O O . PHE A 1 101 ? -14.577 -8.026 4.115 1.00 98.69 101 PHE A O 1
ATOM 788 N N . GLU A 1 102 ? -16.027 -8.766 2.557 1.00 98.19 102 GLU A N 1
ATOM 789 C CA . GLU A 1 102 ? -16.424 -9.986 3.255 1.00 98.19 102 GLU A CA 1
ATOM 790 C C . GLU A 1 102 ? -15.839 -11.214 2.554 1.00 98.19 102 GLU A C 1
ATOM 792 O O . GLU A 1 102 ? -15.822 -11.293 1.325 1.00 98.19 102 GLU A O 1
ATOM 797 N N . VAL A 1 103 ? -15.352 -12.174 3.339 1.00 97.00 103 VAL A N 1
ATOM 798 C CA . VAL A 1 103 ? -14.817 -13.454 2.856 1.00 97.00 103 VAL A CA 1
ATOM 799 C C . VAL A 1 103 ? -15.077 -14.534 3.900 1.00 97.00 103 VAL A C 1
ATOM 801 O O . VAL A 1 103 ? -14.712 -14.368 5.058 1.00 97.00 103 VAL A O 1
ATOM 804 N N . ASP A 1 104 ? -15.734 -15.632 3.523 1.00 94.38 104 ASP A N 1
ATOM 805 C CA . ASP A 1 104 ? -16.083 -16.735 4.437 1.00 94.38 104 ASP A CA 1
ATOM 806 C C . ASP A 1 104 ? -16.774 -16.265 5.737 1.00 94.38 104 ASP A C 1
ATOM 808 O O . ASP A 1 104 ? -16.495 -16.746 6.837 1.00 94.38 104 ASP A O 1
ATOM 812 N N . GLY A 1 105 ? -17.646 -15.256 5.617 1.00 95.50 105 GLY A N 1
ATOM 813 C CA . GLY A 1 105 ? -18.348 -14.622 6.737 1.00 95.50 105 GLY A CA 1
ATOM 814 C C . GLY A 1 105 ? -17.488 -13.705 7.617 1.00 95.50 105 GLY A C 1
ATOM 815 O O . GLY A 1 105 ? -18.003 -13.181 8.602 1.00 95.50 105 GLY A O 1
ATOM 816 N N . LEU A 1 106 ? -16.198 -13.524 7.309 1.00 97.81 106 LEU A N 1
ATOM 817 C CA . LEU A 1 106 ? -15.290 -12.580 7.966 1.00 97.81 106 LEU A CA 1
ATOM 818 C C . LEU A 1 106 ? -15.343 -11.224 7.258 1.00 97.81 106 LEU A C 1
ATOM 820 O O . LEU A 1 106 ? -15.034 -11.140 6.069 1.00 97.81 106 LEU A O 1
ATOM 824 N N . THR A 1 107 ? -15.619 -10.156 8.002 1.00 98.56 107 THR A N 1
ATOM 825 C CA . THR A 1 107 ? -15.457 -8.782 7.506 1.00 98.56 107 THR A CA 1
ATOM 826 C C . THR A 1 107 ? -14.025 -8.316 7.741 1.00 98.56 107 THR A C 1
ATOM 828 O O . THR A 1 107 ? -13.550 -8.240 8.879 1.00 98.56 107 THR A O 1
ATOM 831 N N . VAL A 1 108 ? -13.325 -7.975 6.665 1.00 98.69 108 VAL A N 1
ATOM 832 C CA . VAL A 1 108 ? -11.931 -7.527 6.697 1.00 98.69 108 VAL A CA 1
ATOM 833 C C . VAL A 1 108 ? -11.870 -6.028 6.444 1.00 98.69 108 VAL A C 1
ATOM 835 O O . VAL A 1 108 ? -12.332 -5.545 5.415 1.00 98.69 108 VAL A O 1
ATOM 838 N N . TRP A 1 109 ? -11.249 -5.300 7.368 1.00 98.56 109 TRP A N 1
ATOM 839 C CA . TRP A 1 109 ? -10.922 -3.884 7.239 1.00 98.56 109 TRP A CA 1
ATOM 840 C C . TRP A 1 109 ? -9.450 -3.749 6.862 1.00 98.56 109 TRP A C 1
ATOM 842 O O . TRP A 1 109 ? -8.568 -4.004 7.682 1.00 98.56 109 TRP A O 1
ATOM 852 N N . LEU A 1 110 ? -9.174 -3.356 5.624 1.00 98.44 110 LEU A N 1
ATOM 853 C CA . LEU A 1 110 ? -7.833 -3.259 5.064 1.00 98.44 110 LEU A CA 1
ATOM 854 C C . LEU A 1 110 ? -7.460 -1.791 4.800 1.00 98.44 110 LEU A C 1
ATOM 856 O O . LEU A 1 110 ? -7.945 -1.206 3.829 1.00 98.44 110 LEU A O 1
ATOM 860 N N . PRO A 1 111 ? -6.577 -1.178 5.613 1.00 97.62 111 PRO A N 1
ATOM 861 C CA . PRO A 1 111 ? -6.070 0.161 5.335 1.00 97.62 111 PRO A CA 1
ATOM 862 C C . PRO A 1 111 ? -5.445 0.239 3.939 1.00 97.62 111 PRO A C 1
ATOM 864 O O . PRO A 1 111 ? -4.564 -0.558 3.605 1.00 97.62 111 PRO A O 1
ATOM 867 N N . LYS A 1 112 ? -5.857 1.226 3.131 1.00 97.94 112 LYS A N 1
ATOM 868 C CA . LYS A 1 112 ? -5.364 1.370 1.748 1.00 97.94 112 LYS A CA 1
ATOM 869 C C . LYS A 1 112 ? -3.842 1.542 1.721 1.00 97.94 112 LYS A C 1
ATOM 871 O O . LYS A 1 112 ? -3.163 0.931 0.902 1.00 97.94 112 LYS A O 1
ATOM 876 N N . PHE A 1 113 ? -3.292 2.287 2.682 1.00 97.38 113 PHE A N 1
ATOM 877 C CA . PHE A 1 113 ? -1.844 2.450 2.828 1.00 97.38 113 PHE A CA 1
ATOM 878 C C . PHE A 1 113 ? -1.110 1.119 3.043 1.00 97.38 113 PHE A C 1
ATOM 880 O O . PHE A 1 113 ? -0.056 0.913 2.455 1.00 97.38 113 PHE A O 1
ATOM 887 N N . GLU A 1 114 ? -1.655 0.200 3.847 1.00 97.62 114 GLU A N 1
ATOM 888 C CA . GLU A 1 114 ? -1.012 -1.098 4.095 1.00 97.62 114 GLU A CA 1
ATOM 889 C C . GLU A 1 114 ? -1.010 -1.973 2.838 1.00 97.62 114 GLU A C 1
ATOM 891 O O . GLU A 1 114 ? -0.002 -2.614 2.533 1.00 97.62 114 GLU A O 1
ATOM 896 N N . LEU A 1 115 ? -2.099 -1.948 2.061 1.00 98.12 115 LEU A N 1
ATOM 897 C CA . LEU A 1 115 ? -2.134 -2.650 0.782 1.00 98.12 115 LEU A CA 1
ATOM 898 C C . LEU A 1 115 ? -1.115 -2.061 -0.202 1.00 98.12 115 LEU A C 1
ATOM 900 O O . LEU A 1 115 ? -0.298 -2.805 -0.737 1.00 98.12 115 LEU A O 1
ATOM 904 N N . ALA A 1 116 ? -1.085 -0.739 -0.387 1.00 98.06 116 ALA A N 1
ATOM 905 C CA . ALA A 1 116 ? -0.092 -0.093 -1.247 1.00 98.06 116 ALA A CA 1
ATOM 906 C C . ALA A 1 116 ? 1.344 -0.348 -0.769 1.00 98.06 116 ALA A C 1
ATOM 908 O O . ALA A 1 116 ? 2.232 -0.618 -1.579 1.00 98.06 116 ALA A O 1
ATOM 909 N N . ARG A 1 117 ? 1.577 -0.347 0.550 1.00 96.81 117 ARG A N 1
ATOM 910 C CA . ARG A 1 117 ? 2.876 -0.691 1.125 1.00 96.81 117 ARG A CA 1
ATOM 911 C C . ARG A 1 117 ? 3.296 -2.093 0.723 1.00 96.81 117 ARG A C 1
ATOM 913 O O . ARG A 1 117 ? 4.432 -2.297 0.299 1.00 96.81 117 ARG A O 1
ATOM 920 N N . LYS A 1 118 ? 2.384 -3.055 0.857 1.00 96.88 118 LYS A N 1
ATOM 921 C CA . LYS A 1 118 ? 2.666 -4.448 0.532 1.00 96.88 118 LYS A CA 1
ATOM 922 C C . LYS A 1 118 ? 2.835 -4.684 -0.964 1.00 96.88 118 LYS A C 1
ATOM 924 O O . LYS A 1 118 ? 3.644 -5.530 -1.339 1.00 96.88 118 LYS A O 1
ATOM 929 N N . LEU A 1 119 ? 2.091 -3.972 -1.804 1.00 97.56 119 LEU A N 1
ATOM 930 C CA . LEU A 1 119 ? 2.172 -4.123 -3.252 1.00 97.56 119 LEU A CA 1
ATOM 931 C C . LEU A 1 119 ? 3.389 -3.415 -3.835 1.00 97.56 119 LEU A C 1
ATOM 933 O O . LEU A 1 119 ? 4.041 -3.994 -4.688 1.00 97.56 119 LEU A O 1
ATOM 937 N N . PHE A 1 120 ? 3.703 -2.198 -3.384 1.00 97.38 120 PHE A N 1
ATOM 938 C CA . PHE A 1 120 ? 4.570 -1.277 -4.125 1.00 97.38 120 PHE A CA 1
ATOM 939 C C . PHE A 1 120 ? 5.754 -0.744 -3.320 1.00 97.38 120 PHE A C 1
ATOM 941 O O . PHE A 1 120 ? 6.846 -0.577 -3.861 1.00 97.38 120 PHE A O 1
ATOM 948 N N . PHE A 1 121 ? 5.583 -0.457 -2.028 1.00 96.25 121 PHE A N 1
ATOM 949 C CA . PHE A 1 121 ? 6.601 0.254 -1.245 1.00 96.25 121 PHE A CA 1
ATOM 950 C C . PHE A 1 121 ? 7.683 -0.687 -0.712 1.00 96.25 121 PHE A C 1
ATOM 952 O O . PHE A 1 121 ? 7.897 -0.804 0.489 1.00 96.25 121 PHE A O 1
ATOM 959 N N . HIS A 1 122 ? 8.403 -1.342 -1.620 1.00 93.88 122 HIS A N 1
ATOM 960 C CA . HIS A 1 122 ? 9.524 -2.227 -1.286 1.00 93.88 122 HIS A CA 1
ATOM 961 C C . HIS A 1 122 ? 10.873 -1.509 -1.314 1.00 93.88 122 HIS A C 1
ATOM 963 O O . HIS A 1 122 ? 11.822 -1.962 -0.685 1.00 93.88 122 HIS A O 1
ATOM 969 N N . ALA A 1 123 ? 10.971 -0.369 -2.002 1.00 93.38 123 ALA A N 1
ATOM 970 C CA . ALA A 1 123 ? 12.196 0.419 -2.083 1.00 93.38 123 ALA A CA 1
ATOM 971 C C . ALA A 1 123 ? 11.912 1.924 -2.070 1.00 93.38 123 ALA A C 1
ATOM 973 O O . ALA A 1 123 ? 10.945 2.396 -2.663 1.00 93.38 123 ALA A O 1
ATOM 974 N N . ALA A 1 124 ? 12.817 2.687 -1.455 1.00 92.94 124 ALA A N 1
ATOM 975 C CA . ALA A 1 124 ? 12.725 4.142 -1.329 1.00 92.94 124 ALA A CA 1
ATOM 976 C C . ALA A 1 124 ? 12.496 4.870 -2.669 1.00 92.94 124 ALA A C 1
ATOM 978 O O . ALA A 1 124 ? 11.715 5.814 -2.737 1.00 92.94 124 ALA A O 1
ATOM 979 N N . PHE A 1 125 ? 13.152 4.431 -3.748 1.00 92.56 125 PHE A N 1
ATOM 980 C CA . PHE A 1 125 ? 12.999 5.069 -5.059 1.00 92.56 125 PHE A CA 1
ATOM 981 C C . PHE A 1 125 ? 11.638 4.776 -5.712 1.00 92.56 125 PHE A C 1
ATOM 983 O O . PHE A 1 125 ? 11.088 5.661 -6.356 1.00 92.56 125 PHE A O 1
ATOM 990 N N . ILE A 1 126 ? 11.062 3.589 -5.481 1.00 95.69 126 ILE A N 1
ATOM 991 C CA . ILE A 1 126 ? 9.701 3.250 -5.928 1.00 95.69 126 ILE A CA 1
ATOM 992 C C . ILE A 1 126 ? 8.673 4.086 -5.170 1.00 95.69 126 ILE A C 1
ATOM 994 O O . ILE A 1 126 ? 7.727 4.597 -5.758 1.00 95.69 126 ILE A O 1
ATOM 998 N N . VAL A 1 127 ? 8.887 4.280 -3.867 1.00 96.00 127 VAL A N 1
ATOM 999 C CA . VAL A 1 127 ? 8.038 5.153 -3.055 1.00 96.00 127 VAL A CA 1
ATOM 1000 C C . VAL A 1 127 ? 8.032 6.580 -3.607 1.00 96.00 127 VAL A C 1
ATOM 1002 O O . VAL A 1 127 ? 6.962 7.155 -3.755 1.00 96.00 127 VAL A O 1
ATOM 1005 N N . ARG A 1 128 ? 9.194 7.145 -3.966 1.00 94.12 128 ARG A N 1
ATOM 1006 C CA . ARG A 1 128 ? 9.248 8.463 -4.622 1.00 94.12 128 ARG A CA 1
ATOM 1007 C C . ARG A 1 128 ? 8.518 8.465 -5.964 1.00 94.12 128 ARG A C 1
ATOM 1009 O O . ARG A 1 128 ? 7.714 9.355 -6.202 1.00 94.12 128 ARG A O 1
ATOM 1016 N N . ALA A 1 129 ? 8.743 7.447 -6.794 1.00 95.19 129 ALA A N 1
ATOM 1017 C CA . ALA A 1 129 ? 8.070 7.307 -8.084 1.00 95.19 129 ALA A CA 1
ATOM 1018 C C . ALA A 1 129 ? 6.533 7.271 -7.963 1.00 95.19 129 ALA A C 1
ATOM 1020 O O . ALA A 1 129 ? 5.848 7.772 -8.845 1.00 95.19 129 ALA A O 1
ATOM 1021 N N . ALA A 1 130 ? 5.978 6.740 -6.869 1.00 96.62 130 ALA A N 1
ATOM 1022 C CA . ALA A 1 130 ? 4.527 6.696 -6.654 1.00 96.62 130 ALA A CA 1
ATOM 1023 C C . ALA A 1 130 ? 3.891 8.082 -6.446 1.00 96.62 130 ALA A C 1
ATOM 1025 O O . ALA A 1 130 ? 2.676 8.228 -6.559 1.00 96.62 130 ALA A O 1
ATOM 1026 N N . PHE A 1 131 ? 4.703 9.091 -6.122 1.00 94.56 131 PHE A N 1
ATOM 1027 C CA . PHE A 1 131 ? 4.271 10.456 -5.823 1.00 94.56 131 PHE A CA 1
ATOM 1028 C C . PHE A 1 131 ? 4.648 11.450 -6.929 1.00 94.56 131 PHE A C 1
ATOM 1030 O O . PHE A 1 131 ? 4.465 12.653 -6.748 1.00 94.56 131 PHE A O 1
ATOM 1037 N N . GLU A 1 132 ? 5.124 10.956 -8.073 1.00 92.75 132 GLU A N 1
ATOM 1038 C CA . GLU A 1 132 ? 5.492 11.750 -9.246 1.00 92.75 132 GLU A CA 1
ATOM 1039 C C . GLU A 1 132 ? 4.638 11.353 -10.461 1.00 92.75 132 GLU A C 1
ATOM 1041 O O . GLU A 1 132 ? 4.295 10.17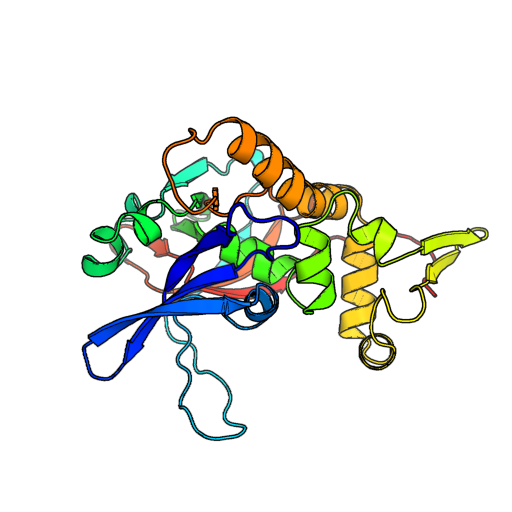3 -10.619 1.00 92.75 132 GLU A O 1
ATOM 1046 N N . PRO A 1 133 ? 4.309 12.303 -11.357 1.00 92.06 133 PRO A N 1
ATOM 1047 C CA . PRO A 1 133 ? 3.638 11.975 -12.608 1.00 92.06 133 PRO A CA 1
ATOM 1048 C C . PRO A 1 133 ? 4.530 11.055 -13.444 1.00 92.06 133 PRO A C 1
ATOM 1050 O O . PRO A 1 133 ? 5.696 11.364 -13.684 1.00 92.06 133 PRO A O 1
ATOM 1053 N N . ASN A 1 134 ? 3.982 9.930 -13.911 1.00 90.50 134 ASN A N 1
ATOM 1054 C CA . ASN A 1 134 ? 4.713 8.925 -14.694 1.00 90.50 134 ASN A CA 1
ATOM 1055 C C . ASN A 1 134 ? 6.000 8.423 -14.003 1.00 90.50 134 ASN A C 1
ATOM 1057 O O . ASN A 1 134 ? 6.983 8.092 -14.667 1.00 90.50 134 ASN A O 1
ATOM 1061 N N . GLY A 1 135 ? 6.028 8.366 -12.666 1.00 93.38 135 GLY A N 1
ATOM 1062 C CA . GLY A 1 135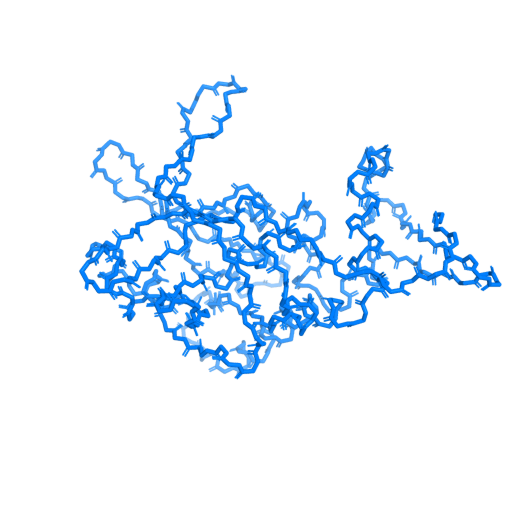 ? 7.264 8.102 -11.926 1.00 93.38 135 GLY A CA 1
ATOM 1063 C C . GLY A 1 135 ? 7.928 6.753 -12.233 1.00 93.38 135 GLY A C 1
ATOM 1064 O O . GLY A 1 135 ? 9.153 6.657 -12.167 1.00 93.38 135 GLY A O 1
ATOM 1065 N N . LEU A 1 136 ? 7.165 5.719 -12.616 1.00 94.69 136 LEU A N 1
ATOM 1066 C CA . LEU A 1 136 ? 7.750 4.451 -13.079 1.00 94.69 136 LEU A CA 1
ATOM 1067 C C . LEU A 1 136 ? 8.488 4.611 -14.408 1.00 94.69 136 LEU A C 1
ATOM 1069 O O . LEU A 1 136 ? 9.579 4.071 -14.544 1.00 94.69 136 LEU A O 1
ATOM 1073 N N . ASP A 1 137 ? 7.947 5.391 -15.341 1.00 92.25 137 ASP A N 1
ATOM 1074 C CA . ASP A 1 137 ? 8.571 5.638 -16.647 1.00 92.25 137 ASP A CA 1
ATOM 1075 C C . ASP A 1 137 ? 9.778 6.589 -16.538 1.00 92.25 137 ASP A C 1
ATOM 1077 O O . ASP A 1 137 ? 10.668 6.585 -17.385 1.00 92.25 137 ASP A O 1
ATOM 1081 N N . MET A 1 138 ? 9.861 7.375 -15.459 1.00 90.94 138 MET A N 1
ATOM 1082 C CA . MET A 1 138 ? 11.077 8.117 -15.100 1.00 90.94 138 MET A CA 1
ATOM 1083 C C . MET A 1 138 ? 12.143 7.223 -14.451 1.00 90.94 138 MET A C 1
ATOM 1085 O O . MET A 1 138 ? 13.341 7.477 -14.595 1.00 90.94 138 MET A O 1
ATOM 1089 N N . ALA A 1 139 ? 11.720 6.203 -13.700 1.00 92.94 139 ALA A N 1
ATOM 1090 C CA . ALA A 1 139 ? 12.612 5.287 -12.992 1.00 92.94 139 ALA A 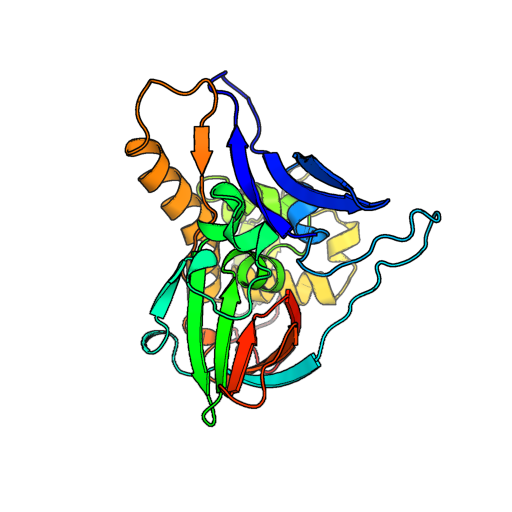CA 1
ATOM 1091 C C . ALA A 1 139 ? 13.111 4.130 -13.872 1.00 92.94 139 ALA A C 1
ATOM 1093 O O . ALA A 1 139 ? 14.170 3.567 -13.582 1.00 92.94 139 ALA A O 1
ATOM 1094 N N . PHE A 1 140 ? 12.370 3.787 -14.929 1.00 94.12 140 PHE A N 1
ATOM 1095 C CA . PHE A 1 140 ? 12.644 2.654 -15.803 1.00 94.12 140 PHE A CA 1
ATOM 1096 C C . PHE A 1 140 ? 12.372 2.975 -17.275 1.00 94.12 140 PHE A C 1
ATOM 1098 O O . PHE A 1 140 ? 11.401 3.640 -17.617 1.00 94.12 140 PHE A O 1
ATOM 1105 N N . THR A 1 141 ? 13.192 2.416 -18.161 1.00 92.12 141 THR A N 1
ATOM 1106 C CA . THR A 1 141 ? 12.959 2.392 -19.608 1.00 92.12 141 THR A CA 1
ATOM 1107 C C . THR A 1 141 ? 12.709 0.955 -20.034 1.00 92.12 141 THR A C 1
ATOM 1109 O O . THR A 1 141 ? 13.526 0.082 -19.758 1.00 92.12 141 THR A O 1
ATOM 1112 N N . ILE A 1 142 ? 11.593 0.702 -20.714 1.00 92.50 142 ILE A N 1
ATOM 1113 C CA . ILE A 1 142 ? 11.225 -0.640 -21.177 1.00 92.50 142 ILE A CA 1
ATOM 1114 C C . ILE A 1 142 ? 11.311 -0.675 -22.699 1.00 92.50 142 ILE A C 1
ATOM 1116 O O . ILE A 1 142 ? 10.693 0.154 -23.367 1.00 92.50 142 ILE A O 1
ATOM 1120 N N . TYR A 1 143 ? 12.022 -1.657 -23.248 1.00 91.81 143 TYR A N 1
ATOM 1121 C CA . TYR A 1 143 ? 11.973 -1.969 -24.676 1.00 91.81 143 TYR A CA 1
ATOM 1122 C C . TYR A 1 143 ? 11.704 -3.452 -24.908 1.00 91.81 143 TYR A C 1
ATOM 1124 O O . TYR A 1 143 ? 11.965 -4.296 -24.051 1.00 91.81 143 TYR A O 1
ATOM 1132 N N . LYS A 1 144 ? 11.130 -3.754 -26.072 1.00 90.56 144 LYS A N 1
ATOM 1133 C CA . LYS A 1 144 ? 10.809 -5.115 -26.500 1.00 90.56 144 LYS A CA 1
ATOM 1134 C C . LYS A 1 144 ? 11.671 -5.475 -27.697 1.00 90.56 144 LYS A C 1
ATOM 1136 O O . LYS A 1 144 ? 11.734 -4.696 -28.647 1.00 90.56 144 LYS A O 1
ATOM 1141 N N . GLU A 1 145 ? 12.290 -6.643 -27.650 1.00 90.06 145 GLU A N 1
ATOM 1142 C CA . GLU A 1 145 ? 13.085 -7.207 -28.737 1.00 90.06 145 GLU A CA 1
ATOM 1143 C C . GLU A 1 145 ? 12.583 -8.630 -29.011 1.00 90.06 145 GLU A C 1
ATOM 1145 O O . GLU A 1 145 ? 12.893 -9.575 -28.289 1.00 90.06 145 GLU A O 1
ATOM 1150 N N . GLY A 1 146 ? 11.717 -8.777 -30.020 1.00 87.12 146 GLY A N 1
ATOM 1151 C CA . GLY A 1 146 ? 10.972 -10.021 -30.229 1.00 87.12 146 GLY A CA 1
ATOM 1152 C C . GLY A 1 146 ? 10.076 -10.346 -29.028 1.00 87.12 146 GLY A C 1
ATOM 1153 O O . GLY A 1 146 ? 9.278 -9.506 -28.607 1.00 87.12 146 GLY A O 1
ATOM 1154 N N . ASP A 1 147 ? 10.238 -11.550 -28.475 1.00 85.50 147 ASP A N 1
ATOM 1155 C CA . ASP A 1 147 ? 9.538 -12.003 -27.265 1.00 85.50 147 ASP A CA 1
ATOM 1156 C C . ASP A 1 147 ? 10.251 -11.587 -25.966 1.00 85.50 147 ASP A C 1
ATOM 1158 O O . ASP A 1 147 ? 9.704 -11.774 -24.879 1.00 85.50 147 ASP A O 1
ATOM 1162 N N . ALA A 1 148 ? 11.453 -11.010 -26.057 1.00 89.94 148 ALA A N 1
ATOM 1163 C CA . ALA A 1 148 ? 12.196 -10.538 -24.900 1.00 89.94 148 ALA A CA 1
ATOM 1164 C C . ALA A 1 148 ? 11.769 -9.122 -24.493 1.00 89.94 148 ALA A C 1
ATOM 1166 O O . ALA A 1 148 ? 11.519 -8.241 -25.326 1.00 89.94 148 ALA A O 1
ATOM 1167 N N . VAL A 1 149 ? 11.730 -8.885 -23.184 1.00 93.56 149 VAL A N 1
ATOM 1168 C CA . VAL A 1 149 ? 11.540 -7.563 -22.591 1.00 93.56 149 VAL A CA 1
ATOM 1169 C C . VAL A 1 149 ? 12.788 -7.174 -21.831 1.00 93.56 149 VAL A C 1
ATOM 1171 O O . VAL A 1 149 ? 13.272 -7.916 -20.984 1.00 93.56 149 VAL A O 1
ATOM 1174 N N . HIS A 1 150 ? 13.266 -5.967 -22.088 1.00 93.50 150 HIS A N 1
ATOM 1175 C CA . HIS A 1 150 ? 14.408 -5.413 -21.389 1.00 93.50 150 HIS A CA 1
ATOM 1176 C C . HIS A 1 150 ? 13.971 -4.229 -20.539 1.00 93.50 150 HIS A C 1
ATOM 1178 O O . HIS A 1 150 ? 13.344 -3.287 -21.040 1.00 93.50 150 HIS A O 1
ATOM 1184 N N . ILE A 1 151 ? 14.319 -4.273 -19.257 1.00 93.31 151 ILE A N 1
ATOM 1185 C CA . ILE A 1 151 ? 13.992 -3.245 -18.274 1.00 93.31 151 ILE A CA 1
ATOM 1186 C C . ILE A 1 151 ? 15.283 -2.555 -17.849 1.00 93.31 151 ILE A C 1
ATOM 1188 O O . ILE A 1 151 ? 16.091 -3.072 -17.081 1.00 93.31 151 ILE A O 1
ATOM 1192 N N . HIS A 1 152 ? 15.454 -1.329 -18.324 1.00 91.31 152 HIS A N 1
ATOM 1193 C CA . HIS A 1 152 ? 16.615 -0.505 -18.029 1.00 91.31 152 HIS A CA 1
ATOM 1194 C C . HIS A 1 152 ? 16.305 0.495 -16.940 1.00 91.31 152 HIS A C 1
ATOM 1196 O O . HIS A 1 152 ? 15.178 0.954 -16.786 1.00 91.31 152 HIS A O 1
ATOM 1202 N N . THR A 1 153 ? 17.337 0.869 -16.200 1.00 90.81 153 THR A N 1
ATOM 1203 C CA . THR A 1 153 ? 17.267 1.916 -15.190 1.00 90.81 153 THR A CA 1
ATOM 1204 C C . THR A 1 153 ? 18.240 3.032 -15.561 1.00 90.81 153 THR A C 1
ATOM 1206 O O . THR A 1 153 ? 19.422 2.750 -15.779 1.00 90.81 153 THR A O 1
ATOM 1209 N N . PRO A 1 154 ? 17.813 4.304 -15.591 1.00 85.62 154 PRO A N 1
ATOM 1210 C CA . PRO A 1 154 ? 18.734 5.410 -15.797 1.00 85.62 154 PRO A CA 1
ATOM 1211 C C . PRO A 1 154 ? 19.777 5.500 -14.676 1.00 85.62 154 PRO A C 1
ATOM 1213 O O . PRO A 1 154 ? 19.498 5.242 -13.498 1.00 85.62 154 PRO A O 1
ATOM 1216 N N . THR A 1 155 ? 20.991 5.915 -15.029 1.00 77.44 155 THR A N 1
ATOM 1217 C CA . THR A 1 155 ? 22.072 6.130 -14.062 1.00 77.44 155 THR A CA 1
ATOM 1218 C C . THR A 1 155 ? 21.690 7.247 -13.082 1.00 77.44 155 THR A C 1
ATOM 1220 O O . THR A 1 155 ? 21.239 8.311 -13.494 1.00 77.44 155 THR A O 1
ATOM 1223 N N . LYS A 1 156 ? 21.934 7.038 -11.781 1.00 74.19 156 LYS A N 1
ATOM 1224 C CA . LYS A 1 156 ? 21.691 7.980 -10.660 1.00 74.19 156 LYS A CA 1
ATOM 1225 C C . LYS A 1 156 ? 20.227 8.223 -10.271 1.00 74.19 156 LYS A C 1
ATOM 1227 O O . LYS A 1 156 ? 19.992 8.494 -9.097 1.00 74.19 156 LYS A O 1
ATOM 1232 N N . THR A 1 157 ? 19.269 8.136 -11.193 1.00 72.12 157 THR A N 1
ATOM 1233 C CA . THR A 1 157 ? 17.851 8.434 -10.904 1.00 72.12 157 THR A CA 1
ATOM 1234 C C . THR A 1 157 ? 16.959 7.200 -10.810 1.00 72.12 157 THR A C 1
ATOM 1236 O O . THR A 1 157 ? 15.902 7.285 -10.188 1.00 72.12 157 THR A O 1
ATOM 1239 N N . GLY A 1 158 ? 17.371 6.061 -11.371 1.00 78.25 158 GLY A N 1
ATOM 1240 C CA . GLY A 1 158 ? 16.589 4.829 -11.307 1.00 78.25 158 GLY A CA 1
ATOM 1241 C C . GLY A 1 158 ? 16.998 3.869 -10.177 1.00 78.25 158 GLY A C 1
ATOM 1242 O O . GLY A 1 158 ? 17.573 4.262 -9.157 1.00 78.25 158 GLY A O 1
ATOM 1243 N N . ALA A 1 159 ? 16.660 2.591 -10.341 1.00 86.31 159 ALA A N 1
ATOM 1244 C CA . ALA A 1 159 ? 16.914 1.531 -9.374 1.00 86.31 159 ALA A CA 1
ATOM 1245 C C . ALA A 1 159 ? 18.420 1.358 -9.062 1.00 86.31 159 ALA A C 1
ATOM 1247 O O . ALA A 1 159 ? 19.232 1.171 -9.973 1.00 86.31 159 ALA A O 1
ATOM 1248 N N . PRO A 1 160 ? 18.826 1.333 -7.776 1.00 87.25 160 PRO A N 1
ATOM 1249 C CA . PRO A 1 160 ? 20.194 0.997 -7.394 1.00 87.25 160 PRO A CA 1
ATOM 1250 C C . PRO A 1 160 ? 20.610 -0.380 -7.922 1.00 87.25 160 PRO A C 1
ATOM 1252 O O . PRO A 1 160 ? 19.917 -1.374 -7.694 1.00 87.25 160 PRO A O 1
ATOM 1255 N N . SER A 1 161 ? 21.790 -0.469 -8.543 1.00 86.75 161 SER A N 1
ATOM 1256 C CA . SER A 1 161 ? 22.308 -1.721 -9.122 1.00 86.75 161 SER A CA 1
ATOM 1257 C C . SER A 1 161 ? 22.380 -2.868 -8.108 1.00 86.75 161 SER A C 1
ATOM 1259 O O . SER A 1 161 ? 22.179 -4.028 -8.460 1.00 86.75 161 SER A O 1
ATOM 1261 N N . GLN A 1 162 ? 22.603 -2.557 -6.828 1.00 89.50 162 GLN A N 1
ATOM 1262 C CA . GLN A 1 162 ? 22.609 -3.548 -5.755 1.00 89.50 162 GLN A CA 1
ATOM 1263 C C . GLN A 1 162 ? 21.232 -4.196 -5.532 1.00 89.50 162 GLN A C 1
ATOM 1265 O O . GLN A 1 162 ? 21.180 -5.386 -5.232 1.00 89.50 162 GLN A O 1
ATOM 1270 N N . LEU A 1 163 ? 20.128 -3.461 -5.725 1.00 90.44 163 LEU A N 1
ATOM 1271 C CA . LEU A 1 163 ? 18.781 -4.039 -5.668 1.00 90.44 163 LEU A CA 1
ATOM 1272 C C . LEU A 1 163 ? 18.528 -4.948 -6.871 1.00 90.44 163 LEU A C 1
ATOM 1274 O O . LEU A 1 163 ? 17.984 -6.033 -6.704 1.00 90.44 163 LEU A O 1
ATOM 1278 N N . LEU A 1 164 ? 18.999 -4.563 -8.061 1.00 89.12 164 LEU A N 1
ATOM 1279 C CA . LEU A 1 164 ? 18.845 -5.370 -9.277 1.00 89.12 164 LEU A CA 1
ATOM 1280 C C . LEU A 1 164 ? 19.602 -6.704 -9.218 1.00 89.12 164 LEU A C 1
ATOM 1282 O O . LEU A 1 164 ? 19.210 -7.658 -9.884 1.00 89.12 164 LEU A O 1
ATOM 1286 N N . LYS A 1 165 ? 20.634 -6.835 -8.376 1.00 91.06 165 LYS A N 1
ATOM 1287 C CA . LYS A 1 165 ? 21.297 -8.130 -8.125 1.00 91.06 165 LYS A CA 1
ATOM 1288 C C . LYS A 1 165 ? 20.410 -9.115 -7.355 1.00 91.06 165 LYS A C 1
ATOM 1290 O O . LYS A 1 165 ? 20.598 -10.326 -7.477 1.00 91.06 165 LYS A O 1
ATOM 1295 N N . ILE A 1 166 ? 19.413 -8.634 -6.616 1.00 94.19 166 ILE A N 1
ATOM 1296 C CA . ILE A 1 166 ? 18.523 -9.460 -5.797 1.00 94.19 166 ILE A CA 1
ATOM 1297 C C . ILE A 1 166 ? 17.332 -9.925 -6.645 1.00 94.19 166 ILE A C 1
ATOM 1299 O O . ILE A 1 166 ? 16.546 -9.109 -7.124 1.00 94.19 166 ILE A O 1
ATOM 1303 N N . LYS A 1 167 ? 17.156 -11.249 -6.788 1.00 92.50 167 LYS A N 1
ATOM 1304 C CA . LYS A 1 167 ? 16.079 -11.838 -7.609 1.00 92.50 167 LYS A CA 1
ATOM 1305 C C . LYS A 1 167 ? 14.691 -11.322 -7.220 1.00 92.50 167 LYS A C 1
ATOM 1307 O O . LYS A 1 167 ? 13.933 -10.940 -8.096 1.00 92.50 167 LYS A O 1
ATOM 1312 N N . GLY A 1 168 ? 14.394 -11.235 -5.921 1.00 92.06 168 GLY A N 1
ATOM 1313 C CA . GLY A 1 168 ? 13.089 -10.766 -5.445 1.00 92.06 168 GLY A CA 1
ATOM 1314 C C . GLY A 1 168 ? 12.729 -9.352 -5.915 1.00 92.06 168 GLY A C 1
ATOM 1315 O O . GLY A 1 168 ? 11.575 -9.103 -6.242 1.00 92.06 168 GLY A O 1
ATOM 1316 N N . TYR A 1 169 ? 13.706 -8.444 -6.026 1.00 94.19 169 TYR A N 1
ATOM 1317 C CA . TYR A 1 169 ? 13.460 -7.110 -6.580 1.00 94.19 169 TYR A CA 1
ATOM 1318 C C . TYR A 1 169 ? 13.273 -7.145 -8.096 1.00 94.19 169 TYR A C 1
ATOM 1320 O O . TYR A 1 169 ? 12.398 -6.448 -8.596 1.00 94.19 169 TYR A O 1
ATOM 1328 N N . ARG A 1 170 ? 14.027 -7.979 -8.826 1.00 93.19 170 ARG A N 1
ATOM 1329 C CA . ARG A 1 170 ? 13.806 -8.162 -10.271 1.00 93.19 170 ARG A CA 1
ATOM 1330 C C . ARG A 1 170 ? 12.419 -8.724 -10.563 1.00 93.19 170 ARG A C 1
ATOM 1332 O O . ARG A 1 170 ? 11.720 -8.173 -11.406 1.00 93.19 170 ARG A O 1
ATOM 1339 N N . ASP A 1 171 ? 12.004 -9.759 -9.834 1.00 93.06 171 ASP A N 1
ATOM 1340 C CA . ASP A 1 171 ? 10.668 -10.349 -9.956 1.00 93.06 171 ASP A CA 1
ATOM 1341 C C . ASP A 1 171 ? 9.591 -9.294 -9.651 1.00 93.06 171 ASP A C 1
ATOM 1343 O O . ASP A 1 171 ? 8.638 -9.130 -10.411 1.00 93.06 171 ASP A O 1
ATOM 1347 N N . HIS A 1 172 ? 9.771 -8.529 -8.568 1.00 94.56 172 HIS A N 1
ATOM 1348 C CA . HIS A 1 172 ? 8.831 -7.487 -8.168 1.00 94.56 172 HIS A CA 1
ATOM 1349 C C . HIS A 1 172 ? 8.727 -6.353 -9.199 1.00 94.56 172 HIS A C 1
ATOM 1351 O O . HIS A 1 172 ? 7.616 -5.975 -9.565 1.00 94.56 172 HIS A O 1
ATOM 1357 N N . PHE A 1 173 ? 9.851 -5.827 -9.694 1.00 94.38 173 PHE A N 1
ATOM 1358 C CA . PHE A 1 173 ? 9.843 -4.764 -10.704 1.00 94.38 173 PHE A CA 1
ATOM 1359 C C . PHE A 1 173 ? 9.265 -5.258 -12.026 1.00 94.38 173 PHE A C 1
ATOM 1361 O O . PHE A 1 173 ? 8.453 -4.561 -12.620 1.00 94.38 173 PHE A O 1
ATOM 1368 N N . SER A 1 174 ? 9.597 -6.480 -12.444 1.00 94.62 174 SER A N 1
ATOM 1369 C CA . SER A 1 174 ? 9.007 -7.098 -13.636 1.00 94.62 174 SER A CA 1
ATOM 1370 C C . SER A 1 174 ? 7.488 -7.200 -13.511 1.00 94.62 174 SER A C 1
ATOM 1372 O O . SER A 1 174 ? 6.761 -6.804 -14.418 1.00 94.62 174 SER A O 1
ATOM 1374 N N . TRP A 1 175 ? 6.997 -7.668 -12.361 1.00 95.62 175 TRP A N 1
ATOM 1375 C CA . TRP A 1 175 ? 5.566 -7.756 -12.081 1.00 95.62 175 TRP A CA 1
ATOM 1376 C C . TRP A 1 175 ? 4.881 -6.382 -12.086 1.00 95.62 175 TRP A C 1
ATOM 1378 O O . TRP A 1 175 ? 3.856 -6.216 -12.744 1.00 95.62 175 TRP A O 1
ATOM 1388 N N . LEU A 1 176 ? 5.475 -5.392 -11.414 1.00 96.12 176 LEU A N 1
ATOM 1389 C CA . LEU A 1 176 ? 4.959 -4.024 -11.331 1.00 96.12 176 LEU A CA 1
ATOM 1390 C C . LEU A 1 176 ? 4.906 -3.328 -12.699 1.00 96.12 176 LEU A C 1
ATOM 1392 O O . LEU A 1 176 ? 3.946 -2.622 -12.992 1.00 96.12 176 LEU A O 1
ATOM 1396 N N . LEU A 1 177 ? 5.937 -3.512 -13.525 1.00 94.94 177 LEU A N 1
ATOM 1397 C CA . LEU A 1 177 ? 6.111 -2.786 -14.783 1.00 94.94 177 LEU A CA 1
ATOM 1398 C C . LEU A 1 177 ? 5.384 -3.440 -15.961 1.00 94.94 177 LEU A C 1
ATOM 1400 O O . LEU A 1 177 ? 4.917 -2.737 -16.858 1.00 94.94 177 LEU A O 1
ATOM 1404 N N . LEU A 1 178 ? 5.296 -4.774 -15.986 1.00 94.81 178 LEU A N 1
ATOM 1405 C CA . LEU A 1 178 ? 4.755 -5.508 -17.134 1.00 94.81 178 LEU A CA 1
ATOM 1406 C C . LEU A 1 178 ? 3.289 -5.903 -16.967 1.00 94.81 178 LEU A C 1
ATOM 1408 O O . LEU A 1 178 ? 2.631 -6.189 -17.970 1.00 94.81 178 LEU A O 1
ATOM 1412 N N . ASN A 1 179 ? 2.751 -5.876 -15.744 1.00 95.00 179 ASN A N 1
ATOM 1413 C CA . ASN A 1 179 ? 1.325 -6.074 -15.534 1.00 95.00 179 ASN A CA 1
ATOM 1414 C C . ASN A 1 179 ? 0.566 -4.734 -15.554 1.00 95.00 179 ASN A C 1
ATOM 1416 O O . ASN A 1 179 ? 0.713 -3.894 -14.669 1.00 95.00 179 ASN A O 1
ATOM 1420 N N . GLN A 1 180 ? -0.251 -4.525 -16.588 1.00 94.12 180 GLN A N 1
ATOM 1421 C CA . GLN A 1 180 ? -0.854 -3.221 -16.888 1.00 94.12 180 GLN A CA 1
ATOM 1422 C C . GLN A 1 180 ? -1.883 -2.751 -15.857 1.00 94.12 180 GLN A C 1
ATOM 1424 O O . GLN A 1 180 ? -2.045 -1.550 -15.654 1.00 94.12 180 GLN A O 1
ATOM 1429 N N . ASP A 1 181 ? -2.632 -3.647 -15.217 1.00 95.56 181 ASP A N 1
ATOM 1430 C CA . ASP A 1 181 ? -3.569 -3.235 -14.168 1.00 95.56 181 ASP A CA 1
ATOM 1431 C C . ASP A 1 181 ? -2.843 -2.891 -12.858 1.00 95.56 181 ASP A C 1
ATOM 1433 O O . ASP A 1 181 ? -3.218 -1.931 -12.188 1.00 95.56 181 ASP A O 1
ATOM 1437 N N . VAL A 1 182 ? -1.749 -3.590 -12.552 1.00 97.31 182 VAL A N 1
ATOM 1438 C CA . VAL A 1 182 ? -0.848 -3.282 -11.433 1.00 97.31 182 VAL A CA 1
ATOM 1439 C C . VAL A 1 182 ? -0.148 -1.938 -11.641 1.00 97.31 182 VAL A C 1
ATOM 1441 O O . VAL A 1 182 ? -0.159 -1.111 -10.730 1.00 97.31 182 VAL A O 1
ATOM 1444 N N . LYS A 1 183 ? 0.390 -1.672 -12.841 1.00 97.00 183 LYS A N 1
ATOM 1445 C CA . LYS A 1 183 ? 0.981 -0.368 -13.190 1.00 97.00 183 LYS A CA 1
ATOM 1446 C C . LYS A 1 183 ? -0.046 0.762 -13.041 1.00 97.00 183 LYS A C 1
ATOM 1448 O O . LYS A 1 183 ? 0.232 1.752 -12.370 1.00 97.00 183 LYS A O 1
ATOM 1453 N N . ARG A 1 184 ? -1.267 0.584 -13.565 1.00 97.12 184 ARG A N 1
ATOM 1454 C CA . ARG A 1 184 ? -2.361 1.563 -13.398 1.00 97.12 184 ARG A CA 1
ATOM 1455 C C . ARG A 1 184 ? -2.741 1.779 -11.931 1.00 97.12 184 ARG A C 1
ATOM 1457 O O . ARG A 1 184 ? -2.975 2.911 -11.519 1.00 97.12 184 ARG A O 1
ATOM 1464 N N . SER A 1 185 ? -2.782 0.711 -11.134 1.00 98.19 185 SER A N 1
ATOM 1465 C CA . SER A 1 185 ? -3.017 0.794 -9.688 1.00 98.19 185 SER A CA 1
ATOM 1466 C C . SER A 1 185 ? -1.932 1.619 -8.989 1.00 98.19 185 SER A C 1
ATOM 1468 O O . SER A 1 185 ? -2.254 2.500 -8.194 1.00 98.19 185 SER A O 1
ATOM 1470 N N . PHE A 1 186 ? -0.661 1.415 -9.337 1.00 98.50 186 PHE A N 1
ATOM 1471 C CA . PHE A 1 186 ? 0.445 2.225 -8.829 1.00 98.50 186 PHE A CA 1
ATOM 1472 C C . PHE A 1 186 ? 0.298 3.708 -9.206 1.00 98.50 186 PHE A C 1
ATOM 1474 O O . PHE A 1 186 ? 0.374 4.580 -8.344 1.00 98.50 186 PHE A O 1
ATOM 1481 N N . GLU A 1 187 ? 0.038 4.007 -10.479 1.00 97.69 187 GLU A N 1
ATOM 1482 C CA . GLU A 1 187 ? -0.099 5.383 -10.982 1.00 97.69 187 GLU A CA 1
ATOM 1483 C C . GLU A 1 187 ? -1.309 6.118 -10.394 1.00 97.69 187 GLU A C 1
ATOM 1485 O O . GLU A 1 187 ? -1.290 7.344 -10.254 1.00 97.69 187 GLU A O 1
ATOM 1490 N N . SER A 1 188 ? -2.342 5.376 -9.981 1.00 98.06 188 SER A N 1
ATOM 1491 C CA . SER A 1 188 ? -3.516 5.948 -9.320 1.00 98.06 188 SER A CA 1
ATOM 1492 C C . SER A 1 188 ? -3.187 6.643 -7.991 1.00 98.06 188 SER A C 1
ATOM 1494 O O . SER A 1 188 ? -3.961 7.498 -7.565 1.00 98.06 188 SER A O 1
ATOM 1496 N N . ILE A 1 189 ? -2.039 6.341 -7.363 1.00 98.19 189 ILE A N 1
ATOM 1497 C CA . ILE A 1 189 ? -1.552 7.038 -6.160 1.00 98.19 189 ILE A CA 1
ATOM 1498 C C . ILE A 1 189 ? -1.348 8.526 -6.471 1.00 98.19 189 ILE A C 1
ATOM 1500 O O . ILE A 1 189 ? -1.947 9.386 -5.824 1.00 98.19 189 ILE A O 1
ATOM 1504 N N . TRP A 1 190 ? -0.550 8.837 -7.498 1.00 96.19 190 TRP A N 1
ATOM 1505 C CA . TRP A 1 190 ? -0.308 10.217 -7.920 1.00 96.19 190 TRP A CA 1
ATOM 1506 C C . TRP A 1 190 ? -1.587 10.880 -8.449 1.00 96.19 190 TRP A C 1
ATOM 1508 O O . TRP A 1 190 ? -1.856 12.036 -8.123 1.00 96.19 190 TRP A O 1
ATOM 1518 N N . GLN A 1 191 ? -2.411 10.153 -9.213 1.00 95.50 191 GLN A N 1
ATOM 1519 C CA . GLN A 1 191 ? -3.670 10.695 -9.743 1.00 95.50 191 GLN A CA 1
ATOM 1520 C C . GLN A 1 191 ? -4.626 11.108 -8.614 1.00 95.50 191 GLN A C 1
ATOM 1522 O O . GLN A 1 191 ? -5.161 12.217 -8.638 1.00 95.50 191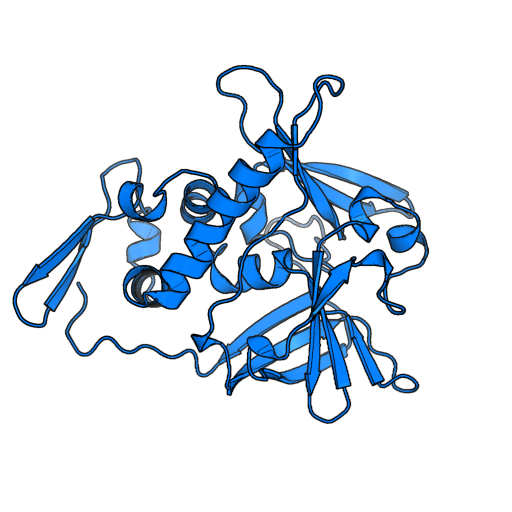 GLN A O 1
ATOM 1527 N N . SER A 1 192 ? -4.797 10.247 -7.605 1.00 95.19 192 SER A N 1
ATOM 1528 C CA . SER A 1 192 ? -5.644 10.517 -6.435 1.00 95.19 192 SER A CA 1
ATOM 1529 C C . SER A 1 192 ? -5.104 11.689 -5.623 1.00 95.19 192 SER A C 1
ATOM 1531 O O . SER A 1 192 ? -5.863 12.558 -5.194 1.00 95.19 192 SER A O 1
ATOM 1533 N N . LEU A 1 193 ? -3.780 11.751 -5.455 1.00 93.19 193 LEU A N 1
ATOM 1534 C CA . LEU A 1 193 ? -3.127 12.873 -4.800 1.00 93.19 193 LEU A CA 1
ATOM 1535 C C . LEU A 1 193 ? -3.416 14.193 -5.527 1.00 93.19 193 LEU A C 1
ATOM 1537 O O . LEU A 1 193 ? -3.867 15.149 -4.896 1.00 93.19 193 LEU A O 1
ATOM 1541 N N . ASN A 1 194 ? -3.187 14.250 -6.840 1.00 88.56 194 ASN A N 1
ATOM 1542 C CA . ASN A 1 194 ? -3.333 15.478 -7.617 1.00 88.56 194 ASN A CA 1
ATOM 1543 C C . ASN A 1 194 ? -4.793 15.972 -7.655 1.00 88.56 194 ASN A C 1
ATOM 1545 O O . ASN A 1 194 ? -5.047 17.153 -7.433 1.00 88.56 194 ASN A O 1
ATOM 1549 N N . GLN A 1 195 ? -5.762 15.066 -7.833 1.00 86.19 195 GLN A N 1
ATOM 1550 C CA . GLN A 1 195 ? -7.194 15.409 -7.855 1.00 86.19 195 GLN A CA 1
ATOM 1551 C C . GLN A 1 195 ? -7.710 15.964 -6.516 1.00 86.19 195 GLN A C 1
ATOM 1553 O O . GLN A 1 195 ? -8.613 16.801 -6.486 1.00 86.19 195 GLN A O 1
ATOM 1558 N N . GLU A 1 196 ? -7.178 15.493 -5.385 1.00 79.69 196 GLU A N 1
ATOM 1559 C CA . GLU A 1 196 ? -7.617 15.935 -4.054 1.00 79.69 196 GLU A CA 1
ATOM 1560 C C . GLU A 1 196 ? -6.919 17.213 -3.585 1.00 79.69 196 GLU A C 1
ATOM 1562 O O . GLU A 1 196 ? -7.498 17.991 -2.818 1.00 79.69 196 GLU A O 1
ATOM 1567 N N . GLN A 1 197 ? -5.707 17.475 -4.079 1.00 64.75 197 GLN A N 1
ATOM 1568 C CA . GLN A 1 197 ? -5.033 18.752 -3.856 1.00 64.75 197 GLN A CA 1
ATOM 1569 C C . GLN A 1 197 ? -5.797 19.922 -4.471 1.00 64.75 197 GLN A C 1
ATOM 1571 O O . GLN A 1 197 ? -5.914 20.961 -3.825 1.00 64.75 197 GLN A O 1
ATOM 1576 N N . GLU A 1 198 ? -6.385 19.738 -5.654 1.00 54.06 198 GLU A N 1
ATOM 1577 C CA . GLU A 1 198 ? -7.222 20.750 -6.315 1.00 54.06 198 GLU A CA 1
ATOM 1578 C C . GLU A 1 198 ? -8.452 21.154 -5.476 1.00 54.06 198 GLU A C 1
ATOM 1580 O O . GLU A 1 198 ? -9.026 22.220 -5.688 1.00 54.06 198 GLU A O 1
ATOM 1585 N N . ARG A 1 199 ? -8.845 20.334 -4.486 1.00 51.34 199 ARG A N 1
ATOM 1586 C CA . ARG A 1 199 ? -10.049 20.526 -3.659 1.00 51.34 199 ARG A CA 1
ATOM 1587 C C . ARG A 1 199 ? -9.784 21.113 -2.268 1.00 51.34 199 ARG A C 1
ATOM 1589 O O . ARG A 1 199 ? -10.741 21.473 -1.587 1.00 51.34 199 ARG A O 1
ATOM 1596 N N . THR A 1 200 ? -8.528 21.198 -1.817 1.00 52.41 200 THR A N 1
ATOM 1597 C CA . THR A 1 200 ? -8.208 21.635 -0.444 1.00 52.41 200 THR A CA 1
ATOM 1598 C C . THR A 1 200 ? -7.875 23.130 -0.407 1.00 52.41 200 THR A C 1
ATOM 1600 O O . THR A 1 200 ? -6.912 23.588 -1.014 1.00 52.41 200 THR A O 1
ATOM 1603 N N . SER A 1 201 ? -8.711 23.881 0.308 1.00 46.53 201 SER A N 1
ATOM 1604 C CA . SER A 1 201 ? -8.782 25.342 0.405 1.00 46.53 201 SER A CA 1
ATOM 1605 C C . SER A 1 201 ? -7.542 26.038 0.998 1.00 46.53 201 SER A C 1
ATOM 1607 O O . SER A 1 201 ? -6.768 25.473 1.771 1.00 46.53 201 SER A O 1
ATOM 1609 N N . GLN A 1 202 ? -7.403 27.320 0.638 1.00 52.53 202 GLN A N 1
ATOM 1610 C CA . GLN A 1 202 ? -6.264 28.238 0.809 1.00 52.53 202 GLN A CA 1
ATOM 1611 C C . GLN A 1 202 ? -5.858 28.604 2.260 1.00 52.53 202 GLN A C 1
ATOM 1613 O O . GLN A 1 202 ? -5.081 29.534 2.455 1.00 52.53 202 GLN A O 1
ATOM 1618 N N . GLU A 1 203 ? -6.343 27.905 3.290 1.00 53.62 203 GLU A N 1
ATOM 1619 C CA . GLU A 1 203 ? -6.219 28.348 4.694 1.00 53.62 203 GLU A CA 1
ATOM 1620 C C . GLU A 1 203 ? -5.178 27.581 5.529 1.00 53.62 203 GLU A C 1
ATOM 1622 O O . GLU A 1 203 ? -4.853 27.988 6.645 1.00 53.62 203 GLU A O 1
ATOM 1627 N N . SER A 1 204 ? -4.615 26.474 5.024 1.00 64.75 204 SER A N 1
ATOM 1628 C CA . SER A 1 204 ? -3.618 25.703 5.777 1.00 64.75 204 SER A CA 1
ATOM 1629 C C . SER A 1 204 ? -2.187 25.976 5.329 1.00 64.75 204 SER A C 1
ATOM 1631 O O . SER A 1 204 ? -1.859 25.878 4.152 1.00 64.75 204 SER A O 1
ATOM 1633 N N . ALA A 1 205 ? -1.287 26.171 6.298 1.00 73.12 205 ALA A N 1
ATOM 1634 C CA . ALA A 1 205 ? 0.156 26.279 6.062 1.00 73.12 205 ALA A CA 1
ATOM 1635 C C . ALA A 1 205 ? 0.805 24.997 5.492 1.00 73.12 205 ALA A C 1
ATOM 1637 O O . ALA A 1 205 ? 2.010 24.984 5.255 1.00 73.12 205 ALA A O 1
ATOM 1638 N N . TYR A 1 206 ? 0.045 23.910 5.311 1.00 78.81 206 TYR A N 1
ATOM 1639 C CA . TYR A 1 206 ? 0.505 22.653 4.721 1.00 78.81 206 TYR A CA 1
ATOM 1640 C C . TYR A 1 206 ? -0.581 22.048 3.836 1.00 78.81 206 TYR A C 1
ATOM 1642 O O . TYR A 1 206 ? -1.730 21.923 4.266 1.00 78.81 206 TYR A O 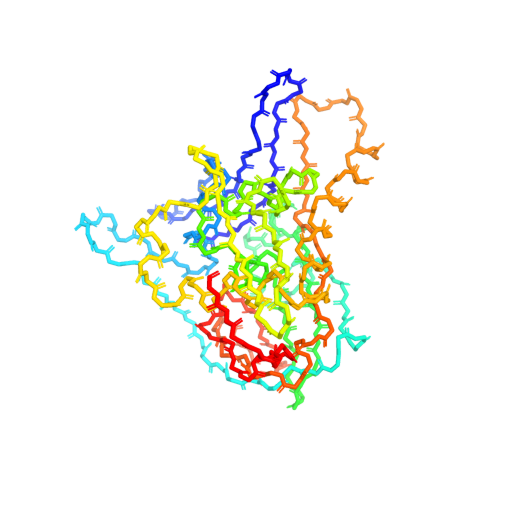1
ATOM 1650 N N . ALA A 1 207 ? -0.184 21.559 2.662 1.00 85.75 207 ALA A N 1
ATOM 1651 C CA . ALA A 1 207 ? -0.995 20.604 1.924 1.00 85.75 207 ALA A CA 1
ATOM 1652 C C . ALA A 1 207 ? -1.052 19.304 2.731 1.00 85.75 207 ALA A C 1
ATOM 1654 O O . ALA A 1 207 ? -0.015 18.820 3.196 1.00 85.75 207 ALA A O 1
ATOM 1655 N N . ARG A 1 208 ? -2.252 18.753 2.913 1.00 88.38 208 ARG A N 1
ATOM 1656 C CA . ARG A 1 208 ? -2.479 17.469 3.582 1.00 88.38 208 ARG A CA 1
ATOM 1657 C C . ARG A 1 208 ? -3.264 16.560 2.663 1.00 88.38 208 ARG A C 1
ATOM 1659 O O . ARG A 1 208 ? -4.206 17.003 2.018 1.00 88.38 208 ARG A O 1
ATOM 1666 N N . TRP A 1 209 ? -2.892 15.293 2.656 1.00 92.44 209 TRP A N 1
ATOM 1667 C CA . TRP A 1 209 ? -3.538 14.280 1.852 1.00 92.44 209 TRP A CA 1
ATOM 1668 C C . TRP A 1 209 ? -3.714 13.002 2.667 1.00 92.44 209 TRP A C 1
ATOM 1670 O O . TRP A 1 209 ? -2.787 12.536 3.335 1.00 92.44 209 TRP A O 1
ATOM 1680 N N . LYS A 1 210 ? -4.929 12.457 2.630 1.00 93.56 210 LYS A N 1
ATOM 1681 C CA . LYS A 1 210 ? -5.231 11.127 3.157 1.00 93.56 210 LYS A CA 1
ATOM 1682 C C . LYS A 1 210 ? -4.872 10.143 2.058 1.00 93.56 210 LYS A C 1
ATOM 1684 O O . LYS A 1 210 ? -5.437 10.258 0.977 1.00 93.56 210 LYS A O 1
ATOM 1689 N N . PHE A 1 211 ? -3.950 9.223 2.334 1.00 96.00 211 PHE A N 1
ATOM 1690 C CA . PHE A 1 211 ? -3.443 8.316 1.309 1.00 96.00 211 PHE A CA 1
ATOM 1691 C C . PHE A 1 211 ? -4.586 7.592 0.599 1.00 96.00 211 PHE A C 1
ATOM 1693 O O . PHE A 1 211 ? -5.474 7.032 1.253 1.00 96.00 211 PHE A O 1
ATOM 1700 N N . ASP A 1 212 ? -4.520 7.580 -0.727 1.00 97.38 212 ASP A N 1
ATOM 1701 C CA . ASP A 1 212 ? -5.489 6.888 -1.550 1.00 97.38 212 ASP A CA 1
ATOM 1702 C C . ASP A 1 212 ? -4.891 6.312 -2.834 1.00 97.38 212 ASP A C 1
ATOM 1704 O O . ASP A 1 212 ? -3.901 6.824 -3.354 1.00 97.38 212 ASP A O 1
ATOM 1708 N N . PHE A 1 213 ? -5.499 5.228 -3.314 1.00 98.12 213 PHE A N 1
ATOM 1709 C CA . PHE A 1 213 ? -5.214 4.584 -4.593 1.00 98.12 213 PHE A CA 1
ATOM 1710 C C . PHE A 1 213 ? -6.316 3.569 -4.937 1.00 98.12 213 PHE A C 1
ATOM 1712 O O . PHE A 1 213 ? -7.090 3.141 -4.075 1.00 98.12 213 PHE A O 1
ATOM 1719 N N . MET A 1 214 ? -6.354 3.128 -6.188 1.00 98.06 214 MET A N 1
ATOM 1720 C CA . MET A 1 214 ? -7.225 2.049 -6.654 1.00 98.06 214 MET A CA 1
ATOM 1721 C C . MET A 1 214 ? -6.486 0.712 -6.591 1.00 98.06 214 MET A C 1
ATOM 1723 O O . MET A 1 214 ? -5.376 0.609 -7.108 1.00 98.06 214 MET A O 1
ATOM 1727 N N . ALA A 1 215 ? -7.086 -0.328 -6.005 1.00 98.00 215 ALA A N 1
ATOM 1728 C CA . ALA A 1 215 ? -6.490 -1.667 -5.985 1.00 98.00 215 ALA A CA 1
ATOM 1729 C C . ALA A 1 215 ? -6.467 -2.301 -7.399 1.00 98.00 215 ALA A C 1
ATOM 1731 O O . ALA A 1 215 ? -7.401 -2.072 -8.173 1.00 98.00 215 ALA A O 1
ATOM 1732 N N . PRO A 1 216 ? -5.448 -3.112 -7.755 1.00 97.12 216 PRO A N 1
ATOM 1733 C CA . PRO A 1 216 ? -5.423 -3.817 -9.034 1.00 97.12 216 PRO A CA 1
ATOM 1734 C C . PRO A 1 216 ? -6.462 -4.940 -9.058 1.00 97.12 216 PRO A C 1
ATOM 1736 O O . PRO A 1 216 ? -6.549 -5.731 -8.117 1.00 97.12 216 PRO A O 1
ATOM 1739 N N . ILE A 1 217 ? -7.206 -5.056 -10.161 1.00 95.44 217 ILE A N 1
ATOM 1740 C CA . ILE A 1 217 ? -8.227 -6.102 -10.343 1.00 95.44 217 ILE A CA 1
ATOM 1741 C C . ILE A 1 217 ? -7.626 -7.511 -10.310 1.00 95.44 217 ILE A C 1
ATOM 1743 O O . ILE A 1 217 ? -8.294 -8.455 -9.891 1.00 95.44 217 ILE A O 1
ATOM 1747 N N . SER A 1 218 ? -6.350 -7.653 -10.680 1.00 94.44 218 SER A N 1
ATOM 1748 C CA . SER A 1 218 ? -5.624 -8.920 -10.673 1.00 94.44 218 SER A CA 1
ATOM 1749 C C . SER A 1 218 ? -5.329 -9.466 -9.272 1.00 94.44 218 SER A C 1
ATOM 1751 O O . SER A 1 218 ? -4.707 -10.519 -9.152 1.00 94.44 218 SER A O 1
ATOM 1753 N N . LEU A 1 219 ? -5.703 -8.752 -8.204 1.00 96.25 219 LEU A N 1
ATOM 1754 C CA . LEU A 1 219 ? -5.610 -9.271 -6.838 1.00 96.25 219 LEU A CA 1
ATOM 1755 C C . LEU A 1 219 ? -6.731 -10.246 -6.481 1.00 96.25 219 LEU A C 1
ATOM 1757 O O . LEU A 1 219 ? -6.576 -11.002 -5.520 1.00 96.25 219 LEU A O 1
ATOM 1761 N N . ALA A 1 220 ? -7.840 -10.249 -7.222 1.00 96.69 220 ALA A N 1
ATOM 1762 C CA . ALA A 1 220 ? -8.918 -11.202 -6.997 1.00 96.69 220 ALA A CA 1
ATOM 1763 C C . ALA A 1 220 ? -8.394 -12.646 -7.098 1.00 96.69 220 ALA A C 1
ATOM 1765 O O . ALA A 1 220 ? -7.642 -12.989 -8.010 1.00 96.69 220 ALA A O 1
ATOM 1766 N N . GLY A 1 221 ? -8.771 -13.493 -6.140 1.00 97.12 221 GLY A N 1
ATOM 1767 C CA . GLY A 1 221 ? -8.320 -14.884 -6.069 1.00 97.12 221 GLY A CA 1
ATOM 1768 C C . GLY A 1 221 ? -6.915 -15.086 -5.489 1.00 97.12 221 GLY A C 1
ATOM 1769 O O . GLY A 1 221 ? -6.510 -16.229 -5.288 1.00 97.12 221 GLY A O 1
ATOM 1770 N N . THR A 1 222 ? -6.170 -14.020 -5.176 1.00 97.69 222 THR A N 1
ATOM 1771 C CA . THR A 1 222 ? -4.874 -14.151 -4.490 1.00 97.69 222 THR A CA 1
ATOM 1772 C C . THR A 1 222 ? -5.070 -14.470 -3.010 1.00 97.69 222 THR A C 1
ATOM 1774 O O . THR A 1 222 ? -6.026 -14.012 -2.381 1.00 97.69 222 THR A O 1
ATOM 1777 N N . THR A 1 223 ? -4.155 -15.241 -2.426 1.00 98.50 223 THR A N 1
ATOM 1778 C CA . THR A 1 223 ? -4.181 -15.525 -0.986 1.00 98.50 223 THR A CA 1
ATOM 1779 C C . THR A 1 223 ? -3.435 -14.430 -0.238 1.00 98.50 223 THR A C 1
ATOM 1781 O O . THR A 1 223 ? -2.240 -14.214 -0.463 1.00 98.50 223 THR A O 1
ATOM 1784 N N . MET A 1 224 ? -4.122 -13.768 0.689 1.00 98.44 224 MET A N 1
ATOM 1785 C CA . MET A 1 224 ? -3.558 -12.759 1.574 1.00 98.44 224 MET A CA 1
ATOM 1786 C C . MET A 1 224 ? -3.378 -13.323 2.983 1.00 98.44 224 MET A C 1
ATOM 1788 O O . MET A 1 224 ? -4.350 -13.642 3.668 1.00 98.44 224 MET A O 1
ATOM 1792 N N . ASN A 1 225 ? -2.123 -13.389 3.430 1.00 98.12 225 ASN A N 1
ATOM 1793 C CA . ASN A 1 225 ? -1.772 -13.678 4.818 1.00 98.12 225 ASN A CA 1
ATOM 1794 C C . ASN A 1 225 ? -1.649 -12.360 5.570 1.00 98.12 225 ASN A C 1
ATOM 1796 O O . ASN A 1 225 ? -0.811 -11.521 5.231 1.00 98.12 225 ASN A O 1
ATOM 1800 N N . MET A 1 226 ? -2.478 -12.180 6.588 1.00 96.69 226 MET A N 1
ATOM 1801 C CA . MET A 1 226 ? -2.610 -10.928 7.320 1.00 96.69 226 MET A CA 1
ATOM 1802 C C . MET A 1 226 ? -2.613 -11.155 8.824 1.00 96.69 226 MET A C 1
ATOM 1804 O O . MET A 1 226 ? -2.893 -12.252 9.320 1.00 96.69 226 MET A O 1
ATOM 1808 N N . ARG A 1 227 ? -2.334 -10.078 9.554 1.00 96.19 227 ARG A N 1
ATOM 1809 C CA . ARG A 1 227 ? -2.433 -10.042 11.007 1.00 96.19 227 ARG A CA 1
ATOM 1810 C C . ARG A 1 227 ? -3.030 -8.741 11.527 1.00 96.19 227 ARG A C 1
ATOM 1812 O O . ARG A 1 227 ? -2.861 -7.683 10.918 1.00 96.19 227 ARG A O 1
ATOM 1819 N N . GLY A 1 228 ? -3.691 -8.827 12.677 1.00 96.00 228 GLY A N 1
ATOM 1820 C CA . GLY A 1 228 ? -4.240 -7.672 13.385 1.00 96.00 228 GLY A CA 1
ATOM 1821 C C . GLY A 1 228 ? -5.260 -8.056 14.462 1.00 96.00 228 GLY A C 1
ATOM 1822 O O . GLY A 1 228 ? -5.362 -9.232 14.820 1.00 96.00 228 GLY A O 1
ATOM 1823 N N . PRO A 1 229 ? -5.976 -7.083 15.047 1.00 95.50 229 PRO A N 1
ATOM 1824 C CA . PRO A 1 229 ? -7.017 -7.338 16.028 1.00 95.50 229 PRO A CA 1
ATOM 1825 C C . PRO A 1 229 ? -8.233 -7.979 15.357 1.00 95.50 229 PRO A C 1
ATOM 1827 O O . PRO A 1 229 ? -8.729 -7.500 14.335 1.00 95.50 229 PRO A O 1
ATOM 1830 N N . PHE A 1 230 ? -8.707 -9.055 15.976 1.00 96.31 230 PHE A N 1
ATOM 1831 C CA . PHE A 1 230 ? -9.836 -9.865 15.540 1.00 96.31 230 PHE A CA 1
ATOM 1832 C C . PHE A 1 230 ? -10.875 -9.943 16.661 1.00 96.31 230 PHE A C 1
ATOM 1834 O O . PHE A 1 230 ? -10.508 -10.061 17.833 1.00 96.31 230 PHE A O 1
ATOM 1841 N N . ASP A 1 231 ? -12.158 -9.886 16.309 1.00 95.94 231 ASP A N 1
ATOM 1842 C CA . ASP A 1 231 ? -13.261 -10.164 17.230 1.00 95.94 231 ASP A CA 1
ATOM 1843 C C . ASP A 1 231 ? -14.041 -11.401 16.787 1.00 95.94 231 ASP A C 1
ATOM 1845 O O . ASP A 1 231 ? -14.700 -11.351 15.748 1.00 95.94 231 ASP A 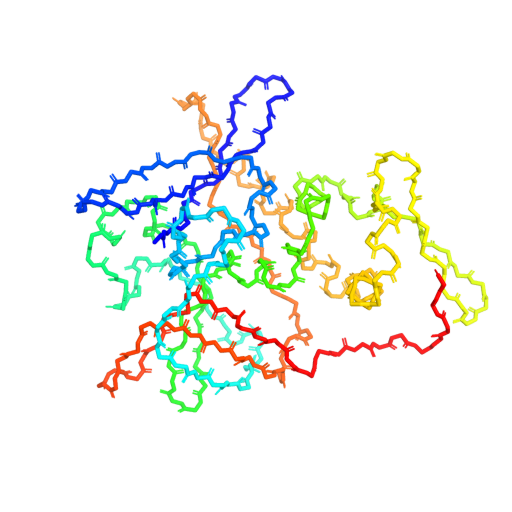O 1
ATOM 1849 N N . PRO A 1 232 ? -14.031 -12.492 17.572 1.00 93.25 232 PRO A N 1
ATOM 1850 C CA . PRO A 1 232 ? -14.783 -13.694 17.235 1.00 93.25 232 PRO A CA 1
ATOM 1851 C C . PRO A 1 232 ? -16.304 -13.508 17.314 1.00 93.25 232 PRO A C 1
ATOM 1853 O O . PRO A 1 232 ? -17.024 -14.317 16.739 1.00 93.25 232 PRO A O 1
ATOM 1856 N N . LYS A 1 233 ? -16.816 -12.486 18.019 1.00 93.94 233 LYS A N 1
ATOM 1857 C CA . LYS A 1 233 ? -18.265 -12.258 18.146 1.00 93.94 233 LYS A CA 1
ATOM 1858 C C . LYS A 1 233 ? -18.856 -11.585 16.913 1.00 93.94 233 LYS A C 1
ATOM 1860 O O . LYS A 1 233 ? -19.894 -12.024 16.436 1.00 93.94 233 LYS A O 1
ATOM 1865 N N . SER A 1 234 ? -18.216 -10.520 16.425 1.00 94.06 234 SER A N 1
ATOM 1866 C CA . SER A 1 234 ? -18.633 -9.835 15.193 1.00 94.06 234 SER A CA 1
ATOM 1867 C C . SER A 1 234 ? -18.009 -10.437 13.932 1.00 94.06 234 SER A C 1
ATOM 1869 O O . SER A 1 234 ? -18.419 -10.082 12.833 1.00 94.06 234 SER A O 1
ATOM 1871 N N . ASN A 1 235 ? -17.043 -11.348 14.088 1.00 96.00 235 ASN A N 1
ATOM 1872 C CA . ASN A 1 235 ? -16.228 -11.917 13.017 1.00 96.00 235 ASN A CA 1
ATOM 1873 C C . ASN A 1 235 ? -15.604 -10.826 12.129 1.00 96.00 235 ASN A C 1
ATOM 1875 O O . ASN A 1 235 ? -15.693 -10.852 10.903 1.00 96.00 235 ASN A O 1
ATOM 1879 N N . GLU A 1 236 ? -14.973 -9.843 12.773 1.00 96.81 236 GLU A N 1
ATOM 1880 C CA . GLU A 1 236 ? -14.310 -8.723 12.105 1.00 96.81 236 GLU A CA 1
ATOM 1881 C C . GLU A 1 236 ? -12.812 -8.720 12.387 1.00 96.81 236 GLU A C 1
ATOM 1883 O O . GLU A 1 236 ? -12.378 -8.938 13.523 1.00 96.81 236 GLU A O 1
ATOM 1888 N N . LEU A 1 237 ? -12.020 -8.396 11.367 1.00 97.94 237 LEU A N 1
ATOM 1889 C CA . LEU A 1 237 ? -10.572 -8.254 11.471 1.00 97.94 237 LEU A CA 1
ATOM 1890 C C . LEU A 1 237 ? -10.125 -6.919 10.878 1.00 97.94 237 LEU A C 1
ATOM 1892 O O . LEU A 1 237 ? -10.413 -6.622 9.721 1.00 97.94 237 LEU A O 1
ATOM 1896 N N . LEU A 1 238 ? -9.374 -6.136 11.653 1.00 97.75 238 LEU A N 1
ATOM 1897 C CA . LEU A 1 238 ? -8.647 -4.973 11.140 1.00 97.75 238 LEU A CA 1
ATOM 1898 C C . LEU A 1 238 ? -7.218 -5.379 10.806 1.00 97.75 238 LEU A C 1
ATOM 1900 O O . LEU A 1 238 ? -6.480 -5.837 11.674 1.00 97.75 238 LEU A O 1
ATOM 1904 N N . VAL A 1 239 ? -6.819 -5.198 9.552 1.00 97.69 239 VAL A N 1
ATOM 1905 C CA . VAL A 1 239 ? -5.478 -5.533 9.084 1.00 97.69 239 VAL A CA 1
ATOM 1906 C C . VAL A 1 239 ? -4.493 -4.489 9.591 1.00 97.69 239 VAL A C 1
ATOM 1908 O O . VAL A 1 239 ? -4.590 -3.305 9.272 1.00 97.69 239 VAL A O 1
ATOM 1911 N N . TRP A 1 240 ? -3.524 -4.938 10.381 1.00 95.31 240 TRP A N 1
ATOM 1912 C CA . TRP A 1 240 ? -2.358 -4.138 10.749 1.00 95.31 240 TRP A CA 1
ATOM 1913 C C . TRP A 1 240 ? -1.202 -4.362 9.783 1.00 95.31 240 TRP A C 1
ATOM 1915 O O . TRP A 1 240 ? -0.523 -3.409 9.409 1.00 95.31 240 TRP A O 1
ATOM 1925 N N . GLU A 1 241 ? -1.003 -5.610 9.362 1.00 95.25 241 GLU A N 1
ATOM 1926 C CA . GLU A 1 241 ? 0.075 -5.985 8.455 1.00 95.25 241 GLU A CA 1
ATOM 1927 C C . GLU A 1 241 ? -0.356 -7.122 7.525 1.00 95.25 241 GLU A C 1
ATOM 1929 O O . GLU A 1 241 ? -0.927 -8.123 7.967 1.00 95.25 241 GLU A O 1
ATOM 1934 N N . ILE A 1 242 ? -0.017 -6.986 6.243 1.00 96.81 242 ILE A N 1
ATOM 1935 C CA . ILE A 1 242 ? -0.017 -8.068 5.267 1.00 96.81 242 ILE A CA 1
ATOM 1936 C C . ILE A 1 242 ? 1.372 -8.715 5.260 1.00 96.81 242 ILE A C 1
ATOM 1938 O O . ILE A 1 242 ? 2.373 -8.152 4.797 1.00 96.81 242 ILE A O 1
ATOM 1942 N N . GLU A 1 243 ? 1.434 -9.951 5.740 1.00 94.75 243 GLU A N 1
ATOM 1943 C CA . GLU A 1 243 ? 2.657 -10.748 5.796 1.00 94.75 243 GLU A CA 1
ATOM 1944 C C . GLU A 1 243 ? 3.064 -11.238 4.407 1.00 94.75 243 GLU A C 1
ATOM 1946 O O . GLU A 1 243 ? 4.239 -11.176 4.039 1.00 94.75 243 GLU A O 1
ATOM 1951 N N . ALA A 1 244 ? 2.098 -11.684 3.604 1.00 95.81 244 ALA A N 1
ATOM 1952 C CA . ALA A 1 244 ? 2.342 -12.211 2.268 1.00 95.81 244 ALA A CA 1
ATOM 1953 C C . ALA A 1 244 ? 1.107 -12.082 1.373 1.00 95.81 244 ALA A C 1
ATOM 1955 O O . ALA A 1 244 ? -0.025 -12.162 1.845 1.00 95.81 244 ALA A O 1
ATOM 1956 N N . LEU A 1 245 ? 1.368 -11.928 0.077 1.00 97.06 245 LEU A N 1
ATOM 1957 C CA . LEU A 1 245 ? 0.401 -12.111 -0.998 1.00 97.06 245 LEU A CA 1
ATOM 1958 C C . LEU A 1 245 ? 0.925 -13.249 -1.872 1.00 97.06 245 LEU A C 1
ATOM 1960 O O . LEU A 1 245 ? 2.099 -13.244 -2.244 1.00 97.06 245 LEU A O 1
ATOM 1964 N N . GLN A 1 246 ? 0.085 -14.239 -2.143 1.00 96.38 246 GLN A N 1
ATOM 1965 C CA . GLN A 1 246 ? 0.446 -15.441 -2.889 1.00 96.38 246 GLN A CA 1
ATOM 1966 C C . GLN A 1 246 ? -0.508 -15.636 -4.063 1.00 96.38 246 GLN A C 1
ATOM 1968 O O . GLN A 1 246 ? -1.677 -15.264 -3.992 1.00 96.38 246 GLN A O 1
ATOM 1973 N N . GLY A 1 247 ? -0.001 -16.230 -5.143 1.00 94.31 247 GLY A N 1
ATOM 1974 C CA . GLY A 1 247 ? -0.785 -16.433 -6.362 1.00 94.31 247 GLY A CA 1
ATOM 1975 C C . GLY A 1 247 ? -0.981 -15.163 -7.194 1.00 94.31 247 GLY A C 1
ATOM 1976 O O . GLY A 1 247 ? -1.918 -15.105 -7.980 1.00 94.31 247 GLY A O 1
ATOM 1977 N N . LEU A 1 248 ? -0.121 -14.146 -7.032 1.00 93.56 248 LEU A N 1
ATOM 1978 C CA . LEU A 1 248 ? -0.150 -12.954 -7.884 1.00 93.56 248 LEU A CA 1
ATOM 1979 C C . LEU A 1 248 ? 0.020 -13.361 -9.351 1.00 93.56 248 LEU A C 1
ATOM 1981 O O . LEU A 1 248 ? 0.979 -14.049 -9.706 1.00 93.56 248 LEU A O 1
ATOM 1985 N N . SER A 1 249 ? -0.906 -12.924 -10.202 1.00 87.06 249 SER A N 1
ATOM 1986 C CA . SER A 1 249 ? -0.848 -13.223 -11.627 1.00 87.06 249 SER A CA 1
ATOM 1987 C C . SER A 1 249 ? 0.305 -12.481 -12.292 1.00 87.06 249 SER A C 1
ATOM 1989 O O . SER A 1 249 ? 0.495 -11.280 -12.073 1.00 87.06 249 SER A O 1
ATOM 1991 N N . PHE A 1 250 ? 1.011 -13.179 -13.173 1.00 86.94 250 PHE A N 1
ATOM 1992 C CA . PHE A 1 250 ? 1.989 -12.591 -14.072 1.00 86.94 250 PHE A CA 1
ATOM 1993 C C . PHE A 1 250 ? 1.767 -13.162 -15.470 1.00 86.94 250 PHE A C 1
ATOM 1995 O O . PHE A 1 250 ? 1.895 -14.364 -15.689 1.00 86.94 250 PHE A O 1
ATOM 2002 N N . SER A 1 251 ? 1.332 -12.307 -16.392 1.00 76.19 251 SER A N 1
ATOM 2003 C CA . SER A 1 251 ? 0.839 -12.711 -17.713 1.00 76.19 251 SER A CA 1
ATOM 2004 C C . SER A 1 251 ? 1.885 -12.603 -18.823 1.00 76.19 251 SER A C 1
ATOM 2006 O O . SER A 1 251 ? 1.636 -13.089 -19.926 1.00 76.19 251 SER A O 1
ATOM 2008 N N . HIS A 1 252 ? 3.048 -11.999 -18.556 1.00 81.81 252 HIS A N 1
ATOM 2009 C CA . HIS A 1 252 ? 4.120 -11.909 -19.541 1.00 81.81 252 HIS A CA 1
ATOM 2010 C C . HIS A 1 252 ? 4.709 -13.298 -19.828 1.00 81.81 252 HIS A C 1
ATOM 2012 O O . HIS A 1 252 ? 5.112 -14.016 -18.913 1.00 81.81 252 HIS A O 1
ATOM 2018 N N . ARG A 1 253 ? 4.732 -13.670 -21.110 1.00 75.25 253 ARG A N 1
ATOM 2019 C CA . ARG A 1 253 ? 5.320 -14.907 -21.630 1.00 75.25 253 ARG A CA 1
ATOM 2020 C C . ARG A 1 253 ? 6.479 -14.493 -22.530 1.00 75.25 253 ARG A C 1
ATOM 2022 O O . ARG A 1 253 ? 6.231 -14.019 -23.630 1.00 75.25 253 ARG A O 1
ATOM 2029 N N . GLY A 1 254 ? 7.696 -14.582 -22.015 1.00 80.25 254 GLY A N 1
ATOM 2030 C CA . GLY A 1 254 ? 8.897 -14.062 -22.659 1.00 80.25 254 GLY A CA 1
ATOM 2031 C C . GLY A 1 254 ? 10.039 -13.946 -21.655 1.00 80.25 254 GLY A C 1
ATOM 2032 O O . GLY A 1 254 ? 9.808 -13.987 -20.440 1.00 80.25 254 GLY A O 1
ATOM 2033 N N . ASP A 1 255 ? 11.262 -13.837 -22.164 1.00 82.50 255 ASP A N 1
ATOM 2034 C CA . ASP A 1 255 ? 12.436 -13.609 -21.328 1.00 82.50 255 ASP A CA 1
ATOM 2035 C C . ASP A 1 255 ? 12.480 -12.151 -20.861 1.00 82.50 255 ASP A C 1
ATOM 2037 O O . ASP A 1 255 ? 12.121 -11.231 -21.599 1.00 82.50 255 ASP A O 1
ATOM 2041 N N . ILE A 1 256 ? 12.928 -11.937 -19.623 1.00 88.38 256 ILE A N 1
ATOM 2042 C CA . ILE A 1 256 ? 13.034 -10.605 -19.023 1.00 88.38 256 ILE A CA 1
ATOM 2043 C C . ILE A 1 256 ? 14.483 -10.361 -18.622 1.00 88.38 256 ILE A C 1
ATOM 2045 O O . ILE A 1 256 ? 15.045 -11.127 -17.832 1.00 88.38 256 ILE A O 1
ATOM 2049 N N . PHE A 1 257 ? 15.050 -9.278 -19.148 1.00 82.94 257 PHE A N 1
ATOM 2050 C CA . PHE A 1 257 ? 16.436 -8.864 -18.945 1.00 82.94 257 PHE A CA 1
ATOM 2051 C C . PHE A 1 257 ? 16.531 -7.527 -18.211 1.00 82.94 257 PHE A C 1
ATOM 2053 O O . PHE A 1 257 ? 15.790 -6.583 -18.577 1.00 82.94 257 PHE A O 1
#